Protein AF-A0A2G5T6X6-F1 (afdb_monomer_lite)

Sequence (213 aa):
MLKILGFLFLLHLSESISDQNTEGYIEYEKSQMRDCYGNYKNYKELLETTDTQNRDELELIYRSCWNIRVCLTAHGYVVKDFLEPVRWYCSLVKFVLYEQCYKDLQAKNSICFKNWRPLISTKLTLDLKRSESCRNSFGEESCMKEEITAVCGRYQWETFRDHYSGLGNGTVAWKDCERLEVINDLLKNLIDWKDEHEDDDAVSPDDGEEPKT

Structure (mmCIF, N/CA/C/O backbone):
data_AF-A0A2G5T6X6-F1
#
_entry.id   AF-A0A2G5T6X6-F1
#
loop_
_atom_site.group_PDB
_atom_site.id
_atom_site.type_symbol
_atom_site.label_atom_id
_atom_site.label_alt_id
_atom_site.label_comp_id
_atom_site.label_asym_id
_atom_site.label_entity_id
_atom_site.label_seq_id
_atom_site.pdbx_PDB_ins_code
_atom_site.Cartn_x
_atom_site.Cartn_y
_atom_site.Cartn_z
_atom_site.occupancy
_atom_site.B_iso_or_equiv
_atom_site.auth_seq_id
_atom_site.auth_comp_id
_atom_site.auth_asym_id
_atom_site.auth_atom_id
_atom_site.pdbx_PDB_model_num
ATOM 1 N N . MET A 1 1 ? 32.769 -15.801 -63.759 1.00 49.12 1 MET A N 1
ATOM 2 C CA . MET A 1 1 ? 32.972 -14.906 -62.595 1.00 49.12 1 MET A CA 1
ATOM 3 C C . MET A 1 1 ? 31.680 -14.308 -62.018 1.00 49.12 1 MET A C 1
ATOM 5 O O . MET A 1 1 ? 31.675 -14.012 -60.835 1.00 49.12 1 MET A O 1
ATOM 9 N N . LEU A 1 2 ? 30.566 -14.194 -62.762 1.00 41.12 2 LEU A N 1
ATOM 10 C CA . LEU A 1 2 ? 29.332 -13.540 -62.269 1.00 41.12 2 LEU A CA 1
ATOM 11 C C . LEU A 1 2 ? 28.564 -14.266 -61.136 1.00 41.12 2 LEU A C 1
ATOM 13 O O . LEU A 1 2 ? 27.786 -13.632 -60.437 1.00 41.12 2 LEU A O 1
ATOM 17 N N . LYS A 1 3 ? 28.763 -15.577 -60.929 1.00 37.59 3 LYS A N 1
ATOM 18 C CA . LYS A 1 3 ? 27.994 -16.360 -59.936 1.00 37.59 3 LYS A CA 1
ATOM 19 C C . LYS A 1 3 ? 28.516 -16.260 -58.492 1.00 37.59 3 LYS A C 1
ATOM 21 O O . LYS A 1 3 ? 27.763 -16.534 -57.569 1.00 37.59 3 LYS A O 1
ATOM 26 N N . ILE A 1 4 ? 29.773 -15.853 -58.295 1.00 50.22 4 ILE A N 1
ATOM 27 C CA . ILE A 1 4 ? 30.401 -15.765 -56.960 1.00 50.22 4 ILE A CA 1
ATOM 28 C C . ILE A 1 4 ? 30.072 -14.421 -56.285 1.00 50.22 4 ILE A C 1
ATOM 30 O O . ILE A 1 4 ? 29.835 -14.375 -55.083 1.00 50.22 4 ILE A O 1
ATOM 34 N N . LEU A 1 5 ? 29.945 -13.345 -57.071 1.00 44.44 5 LEU A N 1
ATOM 35 C CA . LEU A 1 5 ? 29.537 -12.020 -56.582 1.00 44.44 5 LEU A CA 1
ATOM 36 C C . LEU A 1 5 ? 28.106 -12.004 -56.018 1.00 44.44 5 LEU A C 1
ATOM 38 O O . LEU A 1 5 ? 27.858 -11.321 -55.031 1.00 44.44 5 LEU A O 1
ATOM 42 N N . GLY A 1 6 ? 27.182 -12.790 -56.585 1.00 42.22 6 GLY A N 1
ATOM 43 C CA . GLY A 1 6 ? 25.795 -12.865 -56.104 1.00 42.22 6 GLY A CA 1
ATOM 44 C C . GLY A 1 6 ? 25.636 -13.543 -54.737 1.00 42.22 6 GLY A C 1
ATOM 45 O O . GLY A 1 6 ? 24.799 -13.123 -53.945 1.00 42.22 6 GLY A O 1
ATOM 46 N N . PHE A 1 7 ? 26.464 -14.546 -54.424 1.00 49.81 7 PHE A N 1
ATOM 47 C CA . PHE A 1 7 ? 26.430 -15.234 -53.125 1.00 49.81 7 PHE A CA 1
ATOM 48 C C . PHE A 1 7 ? 27.036 -14.390 -51.997 1.00 49.81 7 PHE A C 1
ATOM 50 O O . PHE A 1 7 ? 26.506 -14.386 -50.889 1.00 49.81 7 PHE A O 1
ATOM 57 N N . LEU A 1 8 ? 28.094 -13.625 -52.285 1.00 49.22 8 LEU A N 1
ATOM 58 C CA . LEU A 1 8 ? 28.685 -12.694 -51.316 1.00 49.22 8 LEU A CA 1
ATOM 59 C C . LEU A 1 8 ? 27.740 -11.525 -50.997 1.00 49.22 8 LEU A C 1
ATOM 61 O O . LEU A 1 8 ? 27.650 -11.116 -49.845 1.00 49.22 8 LEU A O 1
ATOM 65 N N . PHE A 1 9 ? 26.978 -11.041 -51.985 1.00 52.09 9 PHE A N 1
ATOM 66 C CA . PHE A 1 9 ? 25.982 -9.985 -51.774 1.00 52.09 9 PHE A CA 1
ATOM 67 C C . PHE A 1 9 ? 24.802 -10.452 -50.904 1.00 52.09 9 PHE A C 1
ATOM 69 O O . PHE A 1 9 ? 24.315 -9.695 -50.071 1.00 52.09 9 PHE A O 1
ATOM 76 N N . LEU A 1 10 ? 24.362 -11.706 -51.060 1.00 45.59 10 LEU A N 1
ATOM 77 C CA . LEU A 1 10 ? 23.279 -12.280 -50.253 1.00 45.59 10 LEU A CA 1
ATOM 78 C C . LEU A 1 10 ? 23.708 -12.578 -48.807 1.00 45.59 10 LEU A C 1
ATOM 80 O O . LEU A 1 10 ? 22.914 -12.351 -47.899 1.00 45.59 10 LEU A O 1
ATOM 84 N N . LEU A 1 11 ? 24.953 -13.014 -48.581 1.00 46.41 11 LEU A N 1
ATOM 85 C CA . LEU A 1 11 ? 25.493 -13.209 -47.228 1.00 46.41 11 LEU A CA 1
ATOM 86 C C . LEU A 1 11 ? 25.647 -11.873 -46.481 1.00 46.41 11 LEU A C 1
ATOM 88 O O . LEU A 1 11 ? 25.164 -11.753 -45.356 1.00 46.41 11 LEU A O 1
ATOM 92 N N . HIS A 1 12 ? 26.183 -10.837 -47.137 1.00 51.25 12 HIS A N 1
ATOM 93 C CA . HIS A 1 12 ? 26.252 -9.489 -46.556 1.00 51.25 12 HIS A CA 1
ATOM 94 C C . HIS A 1 12 ? 24.872 -8.871 -46.290 1.00 51.25 12 HIS A C 1
ATOM 96 O O . HIS A 1 12 ? 24.696 -8.171 -45.293 1.00 51.25 12 HIS A O 1
ATOM 102 N N . LEU A 1 13 ? 23.872 -9.132 -47.139 1.00 46.19 13 LEU A N 1
ATOM 103 C CA . LEU A 1 13 ? 22.497 -8.692 -46.884 1.00 46.19 13 LEU A CA 1
ATOM 104 C C . LEU A 1 13 ? 21.864 -9.441 -45.701 1.00 46.19 13 LEU A C 1
ATOM 106 O O . LEU A 1 13 ? 21.162 -8.822 -44.911 1.00 46.19 13 LEU A O 1
ATOM 110 N N . SER A 1 14 ? 22.129 -10.740 -45.523 1.00 52.34 14 SER A N 1
ATOM 111 C CA . SER A 1 14 ? 21.599 -11.484 -44.370 1.00 52.34 14 SER A CA 1
ATOM 112 C C . SER A 1 14 ? 22.220 -11.066 -43.033 1.00 52.34 14 SER A C 1
ATOM 114 O O . SER A 1 14 ? 21.499 -10.976 -42.042 1.00 52.34 14 SER A O 1
ATOM 116 N N . GLU A 1 15 ? 23.518 -10.747 -43.010 1.00 48.84 15 GLU A N 1
ATOM 117 C CA . GLU A 1 15 ? 24.201 -10.238 -41.811 1.00 48.84 15 GLU A CA 1
ATOM 118 C C . GLU A 1 15 ? 23.732 -8.815 -41.469 1.00 48.84 15 GLU A C 1
ATOM 120 O O . GLU A 1 15 ? 23.350 -8.545 -40.334 1.00 48.84 15 GLU A O 1
ATOM 125 N N . SER A 1 16 ? 23.625 -7.923 -42.461 1.00 51.66 16 SER A N 1
ATOM 126 C CA . SER A 1 16 ? 23.157 -6.544 -42.232 1.00 51.66 16 SER A CA 1
ATOM 127 C C . SER A 1 16 ? 21.674 -6.439 -41.843 1.00 51.66 16 SER A C 1
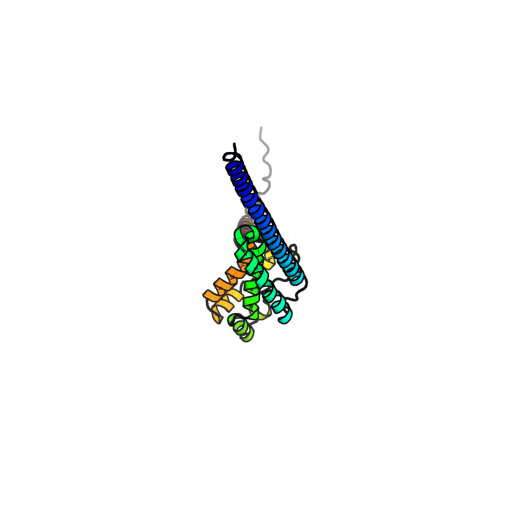ATOM 129 O O . SER A 1 16 ? 21.321 -5.579 -41.038 1.00 51.66 16 SER A O 1
ATOM 131 N N . ILE A 1 17 ? 20.801 -7.321 -42.347 1.00 50.50 17 ILE A N 1
ATOM 132 C CA . ILE A 1 17 ? 19.380 -7.374 -41.948 1.00 50.50 17 ILE A CA 1
ATOM 133 C C . ILE A 1 17 ? 19.217 -7.972 -40.539 1.00 50.50 17 ILE A C 1
ATOM 135 O O . ILE A 1 17 ? 18.339 -7.540 -39.790 1.00 50.50 17 ILE A O 1
ATOM 139 N N . SER A 1 18 ? 20.060 -8.938 -40.155 1.00 55.81 18 SER A N 1
ATOM 140 C CA . SER A 1 18 ? 20.113 -9.479 -38.788 1.00 55.81 18 SER A CA 1
ATOM 141 C C . SER A 1 18 ? 20.522 -8.402 -37.777 1.00 55.81 18 SER A C 1
ATOM 143 O O . SER A 1 18 ? 19.855 -8.221 -36.755 1.00 55.81 18 SER A O 1
ATOM 145 N N . ASP A 1 19 ? 21.569 -7.639 -38.087 1.00 54.53 19 ASP A N 1
ATOM 146 C CA . ASP A 1 19 ? 22.126 -6.643 -37.170 1.00 54.53 19 ASP A CA 1
ATOM 147 C C . ASP A 1 19 ? 21.243 -5.392 -37.040 1.00 54.53 19 ASP A C 1
ATOM 149 O O . ASP A 1 19 ? 21.020 -4.926 -35.924 1.00 54.53 19 ASP A O 1
ATOM 153 N N . GLN A 1 20 ? 20.636 -4.895 -38.128 1.00 57.59 20 GLN A N 1
ATOM 154 C CA . GLN A 1 20 ? 19.715 -3.745 -38.064 1.00 57.59 20 GLN A CA 1
ATOM 155 C C . GLN A 1 20 ? 18.407 -4.060 -37.326 1.00 57.59 20 GLN A C 1
ATOM 157 O O . GLN A 1 20 ? 17.896 -3.220 -36.582 1.00 57.59 20 GLN A O 1
ATOM 162 N N . ASN A 1 21 ? 17.874 -5.276 -37.484 1.00 63.22 21 ASN A N 1
ATOM 163 C CA . ASN A 1 21 ? 16.710 -5.715 -36.712 1.00 63.22 21 ASN A CA 1
ATOM 164 C C . ASN A 1 21 ? 17.050 -5.889 -35.226 1.00 63.22 21 ASN A C 1
ATOM 166 O O . ASN A 1 21 ? 16.216 -5.599 -34.369 1.00 63.22 21 ASN A O 1
ATOM 170 N N . THR A 1 22 ? 18.277 -6.313 -34.915 1.00 68.75 22 THR A N 1
ATOM 171 C CA . THR A 1 22 ? 18.753 -6.457 -33.535 1.00 68.75 22 THR A CA 1
ATOM 172 C C . THR A 1 22 ? 18.980 -5.096 -32.874 1.00 68.75 22 THR A C 1
ATOM 174 O O . THR A 1 22 ? 18.539 -4.884 -31.747 1.00 68.75 22 THR A O 1
ATOM 177 N N . GLU A 1 23 ? 19.593 -4.138 -33.571 1.00 74.50 23 GLU A N 1
ATOM 178 C CA . GLU A 1 23 ? 19.812 -2.781 -33.057 1.00 74.50 23 GLU A CA 1
ATOM 179 C C . GLU A 1 23 ? 18.488 -2.030 -32.836 1.00 74.50 23 GLU A C 1
ATOM 181 O O . GLU A 1 23 ? 18.283 -1.430 -31.778 1.00 74.50 23 GLU A O 1
ATOM 186 N N . GLY A 1 24 ? 17.543 -2.145 -33.778 1.00 75.62 24 GLY A N 1
ATOM 187 C CA . GLY A 1 24 ? 16.196 -1.589 -33.630 1.00 75.62 24 GLY A CA 1
ATOM 188 C C . GLY A 1 24 ? 15.421 -2.201 -32.458 1.00 75.62 24 GLY A C 1
ATOM 189 O O . GLY A 1 24 ? 14.768 -1.479 -31.702 1.00 75.62 24 GLY A O 1
ATOM 190 N N . TYR A 1 25 ? 15.535 -3.517 -32.258 1.00 72.88 25 TYR A N 1
ATOM 191 C CA . TYR A 1 25 ? 14.931 -4.206 -31.117 1.00 72.88 25 TYR A CA 1
ATOM 192 C C . TYR A 1 25 ? 15.545 -3.761 -29.779 1.00 72.88 25 TYR A C 1
ATOM 194 O O . TYR A 1 25 ? 14.818 -3.468 -28.829 1.00 72.88 25 TYR A O 1
ATOM 202 N N . ILE A 1 26 ? 16.874 -3.625 -29.710 1.00 74.06 26 ILE A N 1
ATOM 203 C CA . ILE A 1 26 ? 17.576 -3.143 -28.512 1.00 74.06 26 ILE A CA 1
ATOM 204 C C . ILE A 1 26 ? 17.157 -1.710 -28.160 1.00 74.06 26 ILE A C 1
ATOM 206 O O . ILE A 1 26 ? 16.946 -1.407 -26.984 1.00 74.06 26 ILE A O 1
ATOM 210 N N . GLU A 1 27 ? 17.037 -0.814 -29.141 1.00 76.00 27 GLU A N 1
ATOM 211 C CA . GLU A 1 27 ? 16.625 0.568 -28.868 1.00 76.00 27 GLU A CA 1
ATOM 212 C C . GLU A 1 27 ? 15.157 0.660 -28.428 1.00 76.00 27 GLU A C 1
ATOM 214 O O . GLU A 1 27 ? 14.830 1.444 -27.533 1.00 76.00 27 GLU A O 1
ATOM 219 N N . TYR A 1 28 ? 14.285 -0.192 -28.976 1.00 75.44 28 TYR A N 1
ATOM 220 C CA . TYR A 1 28 ? 12.900 -0.314 -28.522 1.00 75.44 28 TYR A CA 1
ATOM 221 C C . TYR A 1 28 ? 12.813 -0.763 -27.054 1.00 75.44 28 TYR A C 1
ATOM 223 O O . TYR A 1 28 ? 12.167 -0.087 -26.251 1.00 75.44 28 TYR A O 1
ATOM 231 N N . GLU A 1 29 ? 13.515 -1.835 -26.674 1.00 74.06 29 GLU A N 1
ATOM 232 C CA . GLU A 1 29 ? 13.565 -2.325 -25.286 1.00 74.06 29 GLU A CA 1
ATOM 233 C C . GLU A 1 29 ? 14.123 -1.259 -24.325 1.00 74.06 29 GLU A C 1
ATOM 235 O O . GLU A 1 29 ? 13.559 -1.013 -23.256 1.00 74.06 29 GLU A O 1
ATOM 240 N N . LYS A 1 30 ? 15.183 -0.537 -24.722 1.00 78.06 30 LYS A N 1
ATOM 241 C CA . LYS A 1 30 ? 15.708 0.600 -23.941 1.00 78.06 30 LYS A CA 1
ATOM 242 C C . LYS A 1 30 ? 14.662 1.695 -23.752 1.00 78.06 30 LYS A C 1
ATOM 244 O O . LYS A 1 30 ? 14.585 2.271 -22.667 1.00 78.06 30 LYS A O 1
ATOM 249 N N . SER A 1 31 ? 13.878 2.003 -24.784 1.00 80.19 31 SER A N 1
ATOM 250 C CA . SER A 1 31 ? 12.809 2.998 -24.691 1.00 80.19 31 SER A CA 1
ATOM 251 C C . SER A 1 31 ? 11.729 2.577 -23.698 1.00 80.19 31 SER A C 1
ATOM 253 O O . SER A 1 31 ? 11.408 3.355 -22.804 1.00 80.19 31 SER A O 1
ATOM 255 N N . GLN A 1 32 ? 11.241 1.338 -23.787 1.00 79.38 32 GLN A N 1
ATOM 256 C CA . GLN A 1 32 ? 10.239 0.815 -22.853 1.00 79.38 32 GLN A CA 1
ATOM 257 C C . GLN A 1 32 ? 10.750 0.829 -21.403 1.00 79.38 32 GLN A C 1
ATOM 259 O O . GLN A 1 32 ? 10.043 1.233 -20.480 1.00 79.38 32 GLN A O 1
ATOM 264 N N . MET A 1 33 ? 12.020 0.476 -21.191 1.00 79.56 33 MET A N 1
ATOM 265 C CA . MET A 1 33 ? 12.641 0.538 -19.867 1.00 79.56 33 MET A CA 1
ATOM 266 C C . MET A 1 33 ? 12.771 1.971 -19.331 1.00 79.56 33 MET A C 1
ATOM 268 O O . MET A 1 33 ? 12.546 2.195 -18.137 1.00 79.56 33 MET A O 1
ATOM 272 N N . ARG A 1 34 ? 13.086 2.955 -20.188 1.00 81.75 34 ARG A N 1
ATOM 273 C CA . ARG A 1 34 ? 13.065 4.383 -19.815 1.00 81.75 34 ARG A CA 1
ATOM 274 C C . ARG A 1 34 ? 11.665 4.820 -19.388 1.00 81.75 34 ARG A C 1
ATOM 276 O O . ARG A 1 34 ? 11.540 5.491 -18.364 1.00 81.75 34 ARG A O 1
ATOM 283 N N . ASP A 1 35 ? 10.632 4.390 -20.107 1.00 85.31 35 ASP A N 1
ATOM 284 C CA . ASP A 1 35 ? 9.241 4.696 -19.767 1.00 85.31 35 ASP A CA 1
ATOM 285 C C . ASP A 1 35 ? 8.848 4.075 -18.421 1.00 85.31 35 ASP A C 1
ATOM 287 O O . ASP A 1 35 ? 8.232 4.735 -17.582 1.00 85.31 35 ASP A O 1
ATOM 291 N N . CYS A 1 36 ? 9.262 2.836 -18.151 1.00 80.69 36 CYS A N 1
ATOM 292 C CA . CYS A 1 36 ? 9.021 2.189 -16.863 1.00 80.69 36 CYS A CA 1
ATOM 293 C C . CYS A 1 36 ? 9.695 2.902 -15.695 1.00 80.69 36 CYS A C 1
ATOM 295 O O . CYS A 1 36 ? 9.066 3.117 -14.655 1.00 80.69 36 CYS A O 1
ATOM 297 N N . TYR A 1 37 ? 10.942 3.329 -15.875 1.00 80.25 37 TYR A N 1
ATOM 298 C CA . TYR A 1 37 ? 11.638 4.122 -14.870 1.00 80.25 37 TYR A CA 1
ATOM 299 C C . TYR A 1 37 ? 10.979 5.494 -14.656 1.00 80.25 37 TYR A C 1
ATOM 301 O O . TYR A 1 37 ? 10.784 5.914 -13.515 1.00 80.25 37 TYR A O 1
ATOM 309 N N . GLY A 1 38 ? 10.580 6.174 -15.736 1.00 81.75 38 GLY A N 1
ATOM 310 C CA . GLY A 1 38 ? 9.859 7.447 -15.664 1.00 81.75 38 GLY A CA 1
ATOM 311 C C . GLY A 1 38 ? 8.530 7.326 -14.915 1.00 81.75 38 GLY A C 1
ATOM 312 O O . GLY A 1 38 ? 8.246 8.121 -14.021 1.00 81.75 38 GLY A O 1
ATOM 313 N N . ASN A 1 39 ? 7.750 6.284 -15.209 1.00 83.31 39 ASN A N 1
ATOM 314 C CA . ASN A 1 39 ? 6.495 5.996 -14.516 1.00 83.31 39 ASN A CA 1
ATOM 315 C C . ASN A 1 39 ? 6.697 5.731 -13.023 1.00 83.31 39 ASN A C 1
ATOM 317 O O . ASN A 1 39 ? 5.940 6.253 -12.206 1.00 83.31 39 ASN A O 1
ATOM 321 N N . TYR A 1 40 ? 7.728 4.969 -12.653 1.00 78.69 40 TYR A N 1
ATOM 322 C CA . TYR A 1 40 ? 8.073 4.777 -11.247 1.00 78.69 40 TYR A CA 1
ATOM 323 C C . TYR A 1 40 ? 8.461 6.088 -10.562 1.00 78.69 40 TYR A C 1
ATOM 325 O O . TYR A 1 40 ? 8.014 6.350 -9.448 1.00 78.69 40 TYR A O 1
ATOM 333 N N . LYS A 1 41 ? 9.284 6.921 -11.209 1.00 79.25 41 LYS A N 1
ATOM 334 C CA . LYS A 1 41 ? 9.703 8.206 -10.641 1.00 79.25 41 LYS A CA 1
ATOM 335 C C . LYS A 1 41 ? 8.489 9.093 -10.348 1.00 79.25 41 LYS A C 1
ATOM 337 O O . LYS A 1 41 ? 8.358 9.577 -9.229 1.00 79.25 41 LYS A O 1
ATOM 342 N N . ASN A 1 42 ? 7.574 9.215 -11.309 1.00 83.94 42 ASN A N 1
ATOM 343 C CA . ASN A 1 42 ? 6.332 9.971 -11.137 1.00 83.94 42 ASN A CA 1
ATOM 344 C C . ASN A 1 42 ? 5.460 9.381 -10.017 1.00 83.94 42 ASN A C 1
ATOM 346 O O . ASN A 1 42 ? 4.919 10.121 -9.200 1.00 83.94 42 ASN A O 1
ATOM 350 N N . TYR A 1 43 ? 5.348 8.049 -9.952 1.00 80.75 43 TYR A N 1
ATOM 351 C CA . TYR A 1 43 ? 4.638 7.359 -8.873 1.00 80.75 43 TYR A CA 1
ATOM 352 C C . TYR A 1 43 ? 5.234 7.700 -7.502 1.00 80.75 43 TYR A C 1
ATOM 354 O O . TYR A 1 43 ? 4.504 8.007 -6.563 1.00 80.75 43 TYR A O 1
ATOM 362 N N . LYS A 1 44 ? 6.565 7.668 -7.386 1.00 76.44 44 LYS A N 1
ATOM 363 C CA . LYS A 1 44 ? 7.277 7.964 -6.143 1.00 76.44 44 LYS A CA 1
ATOM 364 C C . LYS A 1 44 ? 7.056 9.411 -5.695 1.00 76.44 44 LYS A C 1
ATOM 366 O O . LYS A 1 44 ? 6.734 9.633 -4.534 1.00 76.44 44 LYS A O 1
ATOM 371 N N . GLU A 1 45 ? 7.177 10.372 -6.608 1.00 81.12 45 GLU A N 1
ATOM 372 C CA . GLU A 1 45 ? 6.917 11.792 -6.326 1.00 81.12 45 GLU A CA 1
ATOM 373 C C . GLU A 1 45 ? 5.463 12.025 -5.884 1.00 81.12 45 GLU A C 1
ATOM 375 O O . GLU A 1 45 ? 5.197 12.761 -4.929 1.00 81.12 45 GLU A O 1
ATOM 380 N N . LEU A 1 46 ? 4.510 11.348 -6.531 1.00 81.88 46 LEU A N 1
ATOM 381 C CA . LEU A 1 46 ? 3.106 11.396 -6.136 1.00 81.88 46 LEU A CA 1
ATOM 382 C C . LEU A 1 46 ? 2.913 10.814 -4.729 1.00 81.88 46 LEU A C 1
ATOM 384 O O . LEU A 1 46 ? 2.249 11.424 -3.897 1.00 81.88 46 LEU A O 1
ATOM 388 N N . LEU A 1 47 ? 3.541 9.676 -4.430 1.00 75.06 47 LEU A N 1
ATOM 389 C CA . LEU A 1 47 ? 3.466 9.030 -3.120 1.00 75.06 47 LEU A CA 1
ATOM 390 C C . LEU A 1 47 ? 4.049 9.904 -1.998 1.00 75.06 47 LEU A C 1
ATOM 392 O O . LEU A 1 47 ? 3.472 9.971 -0.918 1.00 75.06 47 LEU A O 1
ATOM 396 N N . GLU A 1 48 ? 5.163 10.596 -2.252 1.00 73.50 48 GLU A N 1
ATOM 397 C CA . GLU A 1 48 ? 5.801 11.521 -1.300 1.00 73.50 48 GLU A CA 1
ATOM 398 C C . GLU A 1 48 ? 4.952 12.764 -1.002 1.00 73.50 48 GLU A C 1
ATOM 400 O O . GLU A 1 48 ? 5.068 13.349 0.077 1.00 73.50 48 GLU A O 1
ATOM 405 N N . THR A 1 49 ? 4.094 13.181 -1.933 1.00 77.62 49 THR A N 1
ATOM 406 C CA . THR A 1 49 ? 3.284 14.401 -1.795 1.00 77.62 49 THR A CA 1
ATOM 407 C C . THR A 1 49 ? 1.859 14.139 -1.312 1.00 77.62 49 THR A C 1
ATOM 409 O O . THR A 1 49 ? 1.319 14.999 -0.613 1.00 77.62 49 THR A O 1
ATOM 412 N N . THR A 1 50 ? 1.317 12.950 -1.590 1.00 75.44 50 THR A N 1
ATOM 413 C CA . THR A 1 50 ? -0.067 12.540 -1.300 1.00 75.44 50 THR A CA 1
ATOM 414 C C . THR A 1 50 ? -0.400 12.532 0.195 1.00 75.44 50 THR A C 1
ATOM 416 O O . THR A 1 50 ? 0.315 11.948 1.015 1.00 75.44 50 THR A O 1
ATOM 419 N N . ASP A 1 51 ? -1.541 13.117 0.546 1.00 77.44 51 ASP A N 1
ATOM 420 C CA . ASP A 1 51 ? -2.263 12.837 1.782 1.00 77.44 51 ASP A CA 1
ATOM 421 C C . ASP A 1 51 ? -3.053 11.525 1.642 1.00 77.44 51 ASP A C 1
ATOM 423 O O . ASP A 1 51 ? -4.059 11.440 0.937 1.00 77.44 51 ASP A O 1
ATOM 427 N N . THR A 1 52 ? -2.617 10.480 2.351 1.00 73.81 52 THR A N 1
ATOM 428 C CA . THR A 1 52 ? -3.246 9.151 2.300 1.00 73.81 52 THR A CA 1
ATOM 429 C C . THR A 1 52 ? -4.629 9.092 2.955 1.00 73.81 52 THR A C 1
ATOM 431 O O . THR A 1 52 ? -5.282 8.050 2.897 1.00 73.81 52 THR A O 1
ATOM 434 N N . GLN A 1 53 ? -5.096 10.179 3.576 1.00 76.50 53 GLN A N 1
ATOM 435 C CA . GLN A 1 53 ? -6.465 10.312 4.080 1.00 76.50 53 GLN A CA 1
ATOM 436 C C . GLN A 1 53 ? -7.389 11.015 3.076 1.00 76.50 53 GLN A C 1
ATOM 438 O O . GLN A 1 53 ? -8.613 10.917 3.197 1.00 76.50 53 GLN A O 1
ATOM 443 N N . ASN A 1 54 ? -6.830 11.679 2.062 1.00 83.81 54 ASN A N 1
ATOM 444 C CA . ASN A 1 54 ? -7.594 12.315 1.003 1.00 83.81 54 ASN A CA 1
ATOM 445 C C . ASN A 1 54 ? -7.941 11.295 -0.092 1.00 83.81 54 ASN A C 1
ATOM 447 O O . ASN A 1 54 ? -7.080 10.788 -0.812 1.00 83.81 54 ASN A O 1
ATOM 451 N N . ARG A 1 55 ? -9.239 11.008 -0.243 1.00 87.38 55 ARG A N 1
ATOM 452 C CA . ARG A 1 55 ? -9.746 10.048 -1.233 1.00 87.38 55 ARG A CA 1
ATOM 453 C C . ARG A 1 55 ? -9.379 10.425 -2.673 1.00 87.38 55 ARG A C 1
ATOM 455 O O . ARG A 1 55 ? -9.064 9.527 -3.450 1.00 87.38 55 ARG A O 1
ATOM 462 N N . ASP A 1 56 ? -9.417 11.709 -3.025 1.00 91.38 56 ASP A N 1
ATOM 463 C CA . ASP A 1 56 ? -9.132 12.167 -4.390 1.00 91.38 56 ASP A CA 1
ATOM 464 C C . ASP A 1 56 ? -7.638 12.045 -4.715 1.00 91.38 56 ASP A C 1
ATOM 466 O O . ASP A 1 56 ? -7.266 11.683 -5.830 1.00 91.38 56 ASP A O 1
ATOM 470 N N . GLU A 1 57 ? -6.765 12.266 -3.732 1.00 86.44 57 GLU A N 1
ATOM 471 C CA . GLU A 1 57 ? -5.322 12.070 -3.907 1.00 86.44 57 GLU A CA 1
ATOM 472 C C . GLU A 1 57 ? -4.952 10.580 -3.968 1.00 86.44 57 GLU A C 1
ATOM 474 O O . GLU A 1 57 ? -4.156 10.169 -4.815 1.00 86.44 57 GLU A O 1
ATOM 479 N N . LEU A 1 58 ? -5.604 9.731 -3.163 1.00 85.12 58 LEU A N 1
ATOM 480 C CA . LEU A 1 58 ? -5.483 8.275 -3.294 1.00 85.12 58 LEU A CA 1
ATOM 481 C C . LEU A 1 58 ? -5.933 7.772 -4.670 1.00 85.12 58 LEU A C 1
ATOM 483 O O . LEU A 1 58 ? -5.353 6.825 -5.204 1.00 85.12 58 LEU A O 1
ATOM 487 N N . GLU A 1 59 ? -6.947 8.397 -5.263 1.00 92.12 59 GLU A N 1
ATOM 488 C CA . GLU A 1 59 ? -7.409 8.063 -6.608 1.00 92.12 59 GLU A CA 1
ATOM 489 C C . GLU A 1 59 ? -6.344 8.380 -7.673 1.00 92.12 59 GLU A C 1
ATOM 491 O O . GLU A 1 59 ? -6.161 7.606 -8.617 1.00 92.12 59 GLU A O 1
ATOM 496 N N . LEU A 1 60 ? -5.579 9.465 -7.505 1.00 90.50 60 LEU A N 1
ATOM 497 C CA . LEU A 1 60 ? -4.431 9.769 -8.369 1.00 90.50 60 LEU A CA 1
ATOM 498 C C . LEU A 1 60 ? -3.348 8.690 -8.256 1.00 90.50 60 LEU A C 1
ATOM 500 O O . LEU A 1 60 ? -2.853 8.209 -9.283 1.00 90.50 60 LEU A O 1
ATOM 504 N N . ILE A 1 61 ? -3.026 8.256 -7.031 1.00 86.44 61 ILE A N 1
ATOM 505 C CA . ILE A 1 61 ? -2.101 7.137 -6.801 1.00 86.44 61 ILE A CA 1
ATOM 506 C C . ILE A 1 61 ? -2.613 5.880 -7.503 1.00 86.44 61 ILE A C 1
ATOM 508 O O . ILE A 1 61 ? -1.884 5.272 -8.288 1.00 86.44 61 ILE A O 1
ATOM 512 N N . TYR A 1 62 ? -3.877 5.511 -7.289 1.00 90.31 62 TYR A N 1
ATOM 513 C CA . TYR A 1 62 ? -4.445 4.304 -7.882 1.00 90.31 62 TYR A CA 1
ATOM 514 C C . TYR A 1 62 ? -4.403 4.325 -9.413 1.00 90.31 62 TYR A C 1
ATOM 516 O O . TYR A 1 62 ? -4.083 3.318 -10.043 1.00 90.31 62 TYR A O 1
ATOM 524 N N . ARG A 1 63 ? -4.662 5.474 -10.041 1.00 92.62 63 ARG A N 1
ATOM 525 C CA . ARG A 1 63 ? -4.561 5.609 -11.502 1.00 92.62 63 ARG A CA 1
ATOM 526 C C . ARG A 1 63 ? -3.138 5.388 -12.001 1.00 92.62 63 ARG A C 1
ATOM 528 O O . ARG A 1 63 ? -2.942 4.690 -12.996 1.00 92.62 63 ARG A O 1
ATOM 535 N N . SER A 1 64 ? -2.145 5.921 -11.293 1.00 88.94 64 SER A N 1
ATOM 536 C CA . SER A 1 64 ? -0.731 5.746 -11.649 1.00 88.94 64 SER A CA 1
ATOM 537 C C . SER A 1 64 ? -0.264 4.279 -11.580 1.00 88.94 64 SER A C 1
ATOM 539 O O . SER A 1 64 ? 0.622 3.872 -12.336 1.00 88.94 64 SER A O 1
ATOM 541 N N . CYS A 1 65 ? -0.935 3.439 -10.782 1.00 89.62 65 CYS A N 1
ATOM 542 C CA . CYS A 1 65 ? -0.675 1.999 -10.695 1.00 89.62 65 CYS A CA 1
ATOM 543 C C . CYS A 1 65 ? -0.846 1.247 -12.018 1.00 89.62 65 CYS A C 1
ATOM 545 O O . CYS A 1 65 ? -0.241 0.188 -12.206 1.00 89.62 65 CYS A O 1
ATOM 547 N N . TRP A 1 66 ? -1.657 1.770 -12.943 1.00 91.69 66 TRP A N 1
ATOM 548 C CA . TRP A 1 66 ? -1.832 1.159 -14.257 1.00 91.69 66 TRP A CA 1
ATOM 549 C C . TRP A 1 66 ? -0.500 1.045 -15.005 1.00 91.69 66 TRP A C 1
ATOM 551 O O . TRP A 1 66 ? -0.153 -0.036 -15.483 1.00 91.69 66 TRP A O 1
ATOM 561 N N . ASN A 1 67 ? 0.275 2.130 -15.038 1.00 87.69 67 ASN A N 1
ATOM 562 C CA . ASN A 1 67 ? 1.545 2.179 -15.760 1.00 87.69 67 ASN A CA 1
ATOM 563 C C . ASN A 1 67 ? 2.574 1.218 -15.151 1.00 87.69 67 ASN A C 1
ATOM 565 O O . ASN A 1 67 ? 3.292 0.525 -15.869 1.00 87.69 67 ASN A O 1
ATOM 569 N N . ILE A 1 68 ? 2.581 1.094 -13.823 1.00 84.12 68 ILE A N 1
ATOM 570 C CA . ILE A 1 68 ? 3.432 0.136 -13.108 1.00 84.12 68 ILE A CA 1
ATOM 571 C C . ILE A 1 68 ? 3.068 -1.305 -13.476 1.00 84.12 68 ILE A C 1
ATOM 573 O O . ILE A 1 68 ? 3.944 -2.132 -13.731 1.00 84.12 68 ILE A O 1
ATOM 577 N N . ARG A 1 69 ? 1.769 -1.614 -13.550 1.00 89.75 69 ARG A N 1
ATOM 578 C CA . ARG A 1 69 ? 1.291 -2.949 -13.926 1.00 89.75 69 ARG A CA 1
ATOM 579 C C . ARG A 1 69 ? 1.675 -3.314 -15.357 1.00 89.75 69 ARG A C 1
ATOM 581 O O . ARG A 1 69 ? 2.055 -4.460 -15.600 1.00 89.75 69 ARG A O 1
ATOM 588 N N . VAL A 1 70 ? 1.587 -2.360 -16.285 1.00 90.00 70 VAL A N 1
ATOM 589 C CA . VAL A 1 70 ? 2.041 -2.543 -17.672 1.00 90.00 70 VAL A CA 1
ATOM 590 C C . VAL A 1 70 ? 3.526 -2.914 -17.688 1.00 90.00 70 VAL A C 1
ATOM 592 O O . VAL A 1 70 ? 3.886 -3.939 -18.263 1.00 90.00 70 VAL A O 1
ATOM 595 N N . CYS A 1 71 ? 4.361 -2.176 -16.955 1.00 85.94 71 CYS A N 1
ATOM 596 C CA . CYS A 1 71 ? 5.795 -2.447 -16.844 1.00 85.94 71 CYS A CA 1
ATOM 597 C C . CYS A 1 71 ? 6.131 -3.813 -16.244 1.00 85.94 71 CYS A C 1
ATOM 599 O O . CYS A 1 71 ? 6.957 -4.538 -16.789 1.00 85.94 71 CYS A O 1
ATOM 601 N N . LEU A 1 72 ? 5.469 -4.201 -15.153 1.00 84.88 72 LEU A N 1
ATOM 602 C CA . LEU A 1 72 ? 5.648 -5.524 -14.549 1.00 84.88 72 LEU A CA 1
ATOM 603 C C . LEU A 1 72 ? 5.240 -6.661 -15.491 1.00 84.88 72 LEU A C 1
ATOM 605 O O . LEU A 1 72 ? 5.858 -7.723 -15.470 1.00 84.88 72 LEU A O 1
ATOM 609 N N . THR A 1 73 ? 4.206 -6.447 -16.306 1.00 90.44 73 THR A N 1
ATOM 610 C CA . THR A 1 73 ? 3.724 -7.454 -17.260 1.00 90.44 73 THR A CA 1
ATOM 611 C C . THR A 1 73 ? 4.695 -7.615 -18.427 1.00 90.44 73 THR A C 1
ATOM 613 O O . THR A 1 73 ? 4.987 -8.739 -18.819 1.00 90.44 73 THR A O 1
ATOM 616 N N . ALA A 1 74 ? 5.209 -6.505 -18.962 1.00 87.00 74 ALA A N 1
ATOM 617 C CA . ALA A 1 74 ? 6.111 -6.514 -20.110 1.00 87.00 74 ALA A CA 1
ATOM 618 C C . ALA A 1 74 ? 7.552 -6.913 -19.738 1.00 87.00 74 ALA A C 1
ATOM 620 O O . ALA A 1 74 ? 8.175 -7.699 -20.444 1.00 87.00 74 ALA A O 1
ATOM 621 N N . HIS A 1 75 ? 8.066 -6.422 -18.605 1.00 82.88 75 HIS A N 1
ATOM 622 C CA . HIS A 1 75 ? 9.491 -6.497 -18.255 1.00 82.88 75 HIS A CA 1
ATOM 623 C C . HIS A 1 75 ? 9.750 -7.076 -16.862 1.00 82.88 75 HIS A C 1
ATOM 625 O O . HIS A 1 75 ? 10.796 -6.815 -16.265 1.00 82.88 75 HIS A O 1
ATOM 631 N N . GLY A 1 76 ? 8.817 -7.860 -16.312 1.00 80.06 76 GLY A N 1
ATOM 632 C CA . GLY A 1 76 ? 8.900 -8.378 -14.942 1.00 80.06 76 GLY A CA 1
ATOM 633 C C . GLY A 1 76 ? 10.225 -9.072 -14.609 1.00 80.06 76 GLY A C 1
ATOM 634 O O . GLY A 1 76 ? 10.727 -8.920 -13.507 1.00 80.06 76 GLY A O 1
ATOM 635 N N . TYR A 1 77 ? 10.866 -9.746 -15.563 1.00 80.38 77 TYR A N 1
ATOM 636 C CA . TYR A 1 77 ? 12.177 -10.374 -15.348 1.00 80.38 77 TYR A CA 1
ATOM 637 C C . TYR A 1 77 ? 13.308 -9.382 -14.997 1.00 80.38 77 TYR A C 1
ATOM 639 O O . TYR A 1 77 ? 14.309 -9.803 -14.427 1.00 80.38 77 TYR A O 1
ATOM 647 N N . VAL A 1 78 ? 13.151 -8.089 -15.307 1.00 78.19 78 VAL A N 1
ATOM 648 C CA . VAL A 1 78 ? 14.104 -7.013 -14.971 1.00 78.19 78 VAL A CA 1
ATOM 649 C C . VAL A 1 78 ? 13.593 -6.142 -13.830 1.00 78.19 78 VAL A C 1
ATOM 651 O O . VAL A 1 78 ? 14.350 -5.774 -12.939 1.00 78.19 78 VAL A O 1
ATOM 654 N N . VAL A 1 79 ? 12.311 -5.766 -13.870 1.00 74.50 79 VAL A N 1
ATOM 655 C CA . VAL A 1 79 ? 11.776 -4.695 -13.009 1.00 74.50 79 VAL A CA 1
ATOM 656 C C . VAL A 1 79 ? 11.057 -5.202 -11.765 1.00 74.50 79 VAL A C 1
ATOM 658 O O . VAL A 1 79 ? 10.611 -4.386 -10.961 1.00 74.50 79 VAL A O 1
ATOM 661 N N . LYS A 1 80 ? 10.905 -6.523 -11.601 1.00 76.25 80 LYS A N 1
ATOM 662 C CA . LYS A 1 80 ? 10.107 -7.118 -10.521 1.00 76.25 80 LYS A CA 1
ATOM 663 C C . LYS A 1 80 ? 10.551 -6.650 -9.142 1.00 76.25 80 LYS A C 1
ATOM 665 O O . LYS A 1 80 ? 9.726 -6.088 -8.432 1.00 76.25 80 LYS A O 1
ATOM 670 N N . ASP A 1 81 ? 11.829 -6.783 -8.804 1.00 70.75 81 ASP A N 1
ATOM 671 C CA . ASP A 1 81 ? 12.326 -6.448 -7.459 1.00 70.75 81 ASP A CA 1
ATOM 672 C C . ASP A 1 81 ? 12.059 -4.982 -7.081 1.00 70.75 81 ASP A C 1
ATOM 674 O O . ASP A 1 81 ? 11.831 -4.648 -5.922 1.00 70.75 81 ASP A O 1
ATOM 678 N N . PHE A 1 82 ? 12.024 -4.106 -8.084 1.00 70.12 82 PHE A N 1
ATOM 679 C CA . PHE A 1 82 ? 11.815 -2.675 -7.919 1.00 70.12 82 PHE A CA 1
ATOM 680 C C . PHE A 1 82 ? 10.338 -2.250 -7.944 1.00 70.12 82 PHE A C 1
ATOM 682 O O . PHE A 1 82 ? 9.941 -1.344 -7.213 1.00 70.12 82 PHE A O 1
ATOM 689 N N . LEU A 1 83 ? 9.506 -2.883 -8.777 1.00 75.75 83 LEU A N 1
ATOM 690 C CA . LEU A 1 83 ? 8.105 -2.489 -8.979 1.00 75.75 83 LEU A CA 1
ATOM 691 C C . LEU A 1 83 ? 7.100 -3.343 -8.199 1.00 75.75 83 LEU A C 1
ATOM 693 O O . LEU A 1 83 ? 5.945 -2.944 -8.048 1.00 75.75 83 LEU A O 1
ATOM 697 N N . GLU A 1 84 ? 7.492 -4.508 -7.693 1.00 76.12 84 GLU A N 1
ATOM 698 C CA . GLU A 1 84 ? 6.598 -5.379 -6.931 1.00 76.12 84 GLU A CA 1
ATOM 699 C C . GLU A 1 84 ? 6.102 -4.747 -5.615 1.00 76.12 84 GLU A C 1
ATOM 701 O O . GLU A 1 84 ? 4.895 -4.813 -5.371 1.00 76.12 84 GLU A O 1
ATOM 706 N N . PRO A 1 85 ? 6.918 -4.020 -4.823 1.00 74.88 85 PRO A N 1
ATOM 707 C CA . PRO A 1 85 ? 6.413 -3.258 -3.674 1.00 74.88 85 PRO A CA 1
ATOM 708 C C . PRO A 1 85 ? 5.355 -2.222 -4.074 1.00 74.88 85 PRO A C 1
ATOM 710 O O . PRO A 1 85 ? 4.345 -2.053 -3.392 1.00 74.88 85 PRO A O 1
ATOM 713 N N . VAL A 1 86 ? 5.544 -1.572 -5.227 1.00 79.19 86 VAL A N 1
ATOM 714 C CA . VAL A 1 86 ? 4.580 -0.607 -5.768 1.00 79.19 86 VAL A CA 1
ATOM 715 C C . VAL A 1 86 ? 3.267 -1.299 -6.132 1.00 79.19 86 VAL A C 1
ATOM 717 O O . VAL A 1 86 ? 2.197 -0.815 -5.773 1.00 79.19 86 VAL A O 1
ATOM 720 N N . ARG A 1 87 ? 3.320 -2.477 -6.767 1.00 83.50 87 ARG A N 1
ATOM 721 C CA . ARG A 1 87 ? 2.127 -3.293 -7.052 1.00 83.50 87 ARG A CA 1
ATOM 722 C C . ARG A 1 87 ? 1.354 -3.648 -5.779 1.00 83.50 87 ARG A C 1
ATOM 724 O O . ARG A 1 87 ? 0.119 -3.628 -5.789 1.00 83.50 87 ARG A O 1
ATOM 731 N N . TRP A 1 88 ? 2.051 -3.984 -4.699 1.00 81.00 88 TRP A N 1
ATOM 732 C CA . TRP A 1 88 ? 1.414 -4.281 -3.419 1.00 81.00 88 TRP A CA 1
ATOM 733 C C . TRP A 1 88 ? 0.747 -3.051 -2.814 1.00 81.00 88 TRP A C 1
ATOM 735 O O . TRP A 1 88 ? -0.428 -3.119 -2.451 1.00 81.00 88 TRP A O 1
ATOM 745 N N . TYR A 1 89 ? 1.422 -1.900 -2.834 1.00 81.38 89 TYR A N 1
ATOM 746 C CA . TYR A 1 89 ? 0.828 -0.638 -2.391 1.00 81.38 89 TYR A CA 1
ATOM 747 C C . TYR A 1 89 ? -0.433 -0.293 -3.189 1.00 81.38 89 TYR A C 1
ATOM 749 O O . TYR A 1 89 ? -1.477 0.009 -2.619 1.00 81.38 89 TYR A O 1
ATOM 757 N N . CYS A 1 90 ? -0.384 -0.442 -4.511 1.00 86.75 90 CYS A N 1
ATOM 758 C CA . CYS A 1 90 ? -1.539 -0.275 -5.388 1.00 86.75 90 CYS A CA 1
ATOM 759 C C . CYS A 1 90 ? -2.721 -1.177 -5.009 1.00 86.75 90 CYS A C 1
ATOM 761 O O . CYS A 1 90 ? -3.880 -0.774 -5.120 1.00 86.75 90 CYS A O 1
ATOM 763 N N . SER A 1 91 ? -2.438 -2.389 -4.531 1.00 88.06 91 SER A N 1
ATOM 764 C CA . SER A 1 91 ? -3.461 -3.333 -4.080 1.00 88.06 91 SER A CA 1
ATOM 765 C C . SER A 1 91 ? -4.086 -2.907 -2.743 1.00 88.06 91 SER A C 1
ATOM 767 O O . SER A 1 91 ? -5.288 -3.089 -2.551 1.00 88.06 91 SER A O 1
ATOM 769 N N . LEU A 1 92 ? -3.317 -2.269 -1.853 1.00 84.94 92 LEU A N 1
ATOM 770 C CA . LEU A 1 92 ? -3.831 -1.657 -0.621 1.00 84.94 92 LEU A CA 1
ATOM 771 C C . LEU A 1 92 ? -4.679 -0.413 -0.901 1.00 84.94 92 LEU A C 1
ATOM 773 O O . LEU A 1 92 ? -5.761 -0.265 -0.340 1.00 84.94 92 LEU A O 1
ATOM 777 N N . VAL A 1 93 ? -4.236 0.456 -1.812 1.00 86.81 93 VAL A N 1
ATOM 778 C CA . VAL A 1 93 ? -5.021 1.629 -2.228 1.00 86.81 93 VAL A CA 1
ATOM 779 C C . VAL A 1 93 ? -6.344 1.187 -2.852 1.00 86.81 93 VAL A C 1
ATOM 781 O O . VAL A 1 93 ? -7.396 1.727 -2.513 1.00 86.81 93 VAL A O 1
ATOM 784 N N . LYS A 1 94 ? -6.325 0.143 -3.695 1.00 91.19 94 LYS A N 1
ATOM 785 C CA . LYS A 1 94 ? -7.552 -0.461 -4.232 1.00 91.19 94 LYS A CA 1
ATOM 786 C C . LYS A 1 94 ? -8.483 -0.933 -3.115 1.00 91.19 94 LYS A C 1
ATOM 788 O O . LYS A 1 94 ? -9.684 -0.675 -3.188 1.00 91.19 94 LYS A O 1
ATOM 793 N N . PHE A 1 95 ? -7.933 -1.599 -2.096 1.00 87.69 95 PHE A N 1
ATOM 794 C CA . PHE A 1 95 ? -8.698 -2.061 -0.940 1.00 87.69 95 PHE A CA 1
ATOM 795 C C . PHE A 1 95 ? -9.440 -0.912 -0.254 1.00 87.69 95 PHE A C 1
ATOM 797 O O . PHE A 1 95 ? -10.656 -0.973 -0.095 1.00 87.69 95 PHE A O 1
ATOM 804 N N . VAL A 1 96 ? -8.730 0.172 0.053 1.00 88.12 96 VAL A N 1
ATOM 805 C CA . VAL A 1 96 ? -9.294 1.362 0.708 1.00 88.12 96 VAL A CA 1
ATOM 806 C C . VAL A 1 96 ? -10.342 2.070 -0.162 1.00 88.12 96 VAL A C 1
ATOM 808 O O . VAL A 1 96 ? -11.383 2.507 0.331 1.00 88.12 96 VAL A O 1
ATOM 811 N N . LEU A 1 97 ? -10.093 2.207 -1.465 1.00 89.88 97 LEU A N 1
ATOM 812 C CA . LEU A 1 97 ? -10.962 2.991 -2.346 1.00 89.88 97 LEU A CA 1
ATOM 813 C C . LEU A 1 97 ? -12.221 2.244 -2.788 1.00 89.88 97 LEU A C 1
ATOM 815 O O . LEU A 1 97 ? -13.285 2.870 -2.916 1.00 89.88 97 LEU A O 1
ATOM 819 N N . TYR A 1 98 ? -12.100 0.943 -3.052 1.00 93.06 98 TYR A N 1
ATOM 820 C CA . TYR A 1 98 ? -13.066 0.210 -3.869 1.00 93.06 98 TYR A CA 1
ATOM 821 C C . TYR A 1 98 ? -13.637 -1.046 -3.228 1.00 93.06 98 TYR A C 1
ATOM 823 O O . TYR A 1 98 ? -14.756 -1.420 -3.583 1.00 93.06 98 TYR A O 1
ATOM 831 N N . GLU A 1 99 ? -12.924 -1.698 -2.311 1.00 92.62 99 GLU A N 1
ATOM 832 C CA . GLU A 1 99 ? -13.416 -2.951 -1.737 1.00 92.62 99 GLU A CA 1
ATOM 833 C C . GLU A 1 99 ? -14.579 -2.683 -0.777 1.00 92.62 99 GLU A C 1
ATOM 835 O O . GLU A 1 99 ? -14.527 -1.801 0.084 1.00 92.62 99 GLU A O 1
ATOM 8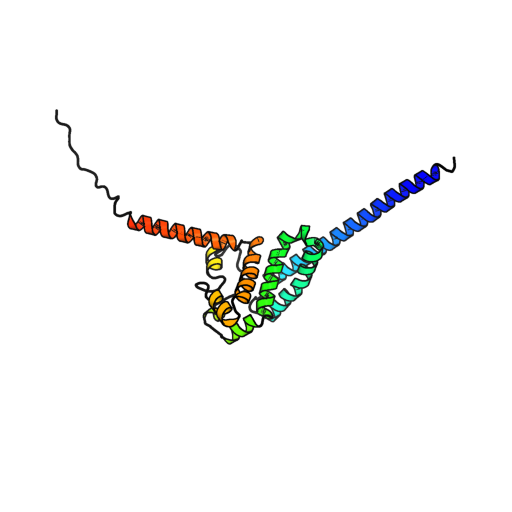40 N N . GLN A 1 100 ? -15.654 -3.464 -0.924 1.00 95.25 100 GLN A N 1
ATOM 841 C CA . GLN A 1 100 ? -16.856 -3.310 -0.099 1.00 95.25 100 GLN A CA 1
ATOM 842 C C . GLN A 1 100 ? -16.545 -3.526 1.387 1.00 95.25 100 GLN A C 1
ATOM 844 O O . GLN A 1 100 ? -17.047 -2.789 2.227 1.00 95.25 100 GLN A O 1
ATOM 849 N N . CYS A 1 101 ? -15.620 -4.441 1.685 1.00 94.81 101 CYS A N 1
ATOM 850 C CA . CYS A 1 101 ? -15.126 -4.687 3.034 1.00 94.81 101 CYS A CA 1
ATOM 851 C C . CYS A 1 101 ? -14.679 -3.402 3.752 1.00 94.81 101 CYS A C 1
ATOM 853 O O . CYS A 1 101 ? -15.039 -3.181 4.906 1.00 94.81 101 CYS A O 1
ATOM 855 N N . TYR A 1 102 ? -13.940 -2.516 3.074 1.00 92.56 102 TYR A N 1
ATOM 856 C CA . TYR A 1 102 ? -13.486 -1.269 3.689 1.00 92.56 102 TYR A CA 1
ATOM 857 C C . TYR A 1 102 ? -14.655 -0.333 4.024 1.00 92.56 102 TYR A C 1
ATOM 859 O O . TYR A 1 102 ? -14.673 0.288 5.086 1.00 92.56 102 TYR A O 1
ATOM 867 N N . LYS A 1 103 ? -15.667 -0.270 3.150 1.00 94.12 103 LYS A N 1
ATOM 868 C CA . LYS A 1 103 ? -16.894 0.502 3.401 1.00 94.12 103 LYS A CA 1
ATOM 869 C C . LYS A 1 103 ? -17.680 -0.063 4.581 1.00 94.12 103 LYS A C 1
ATOM 871 O O . LYS A 1 103 ? -18.188 0.708 5.388 1.00 94.12 103 LYS A O 1
ATOM 876 N N . ASP A 1 104 ? -17.748 -1.385 4.704 1.00 95.88 104 ASP A N 1
ATOM 877 C CA . ASP A 1 104 ? -18.456 -2.049 5.800 1.00 95.88 104 ASP A CA 1
ATOM 878 C C . ASP A 1 104 ? -17.739 -1.819 7.142 1.00 95.88 104 ASP A C 1
ATOM 880 O O . ASP A 1 104 ? -18.382 -1.527 8.151 1.00 95.88 104 ASP A O 1
ATOM 884 N N . LEU A 1 105 ? -16.401 -1.846 7.151 1.00 94.19 105 LEU A N 1
ATOM 885 C CA . LEU A 1 105 ? -15.585 -1.472 8.314 1.00 94.19 105 LEU A CA 1
ATOM 886 C C . LEU A 1 105 ? -15.782 0.001 8.698 1.00 94.19 105 LEU A C 1
ATOM 888 O O . LEU A 1 105 ? -15.978 0.318 9.873 1.00 94.19 105 LEU A O 1
ATOM 892 N N . GLN A 1 106 ? -15.814 0.896 7.706 1.00 92.12 106 GLN A N 1
ATOM 893 C CA . GLN A 1 106 ? -16.112 2.311 7.920 1.00 92.12 106 GLN A CA 1
ATOM 894 C C . GLN A 1 106 ? -17.517 2.521 8.498 1.00 92.12 106 GLN A C 1
ATOM 896 O O . GLN A 1 106 ? -17.682 3.317 9.420 1.00 92.12 106 GLN A O 1
ATOM 901 N N . ALA A 1 107 ? -18.517 1.787 8.004 1.00 95.75 107 ALA A N 1
ATOM 902 C CA . ALA A 1 107 ? -19.888 1.845 8.502 1.00 95.75 107 ALA A CA 1
ATOM 903 C C . ALA A 1 107 ? -20.013 1.294 9.932 1.00 95.75 107 ALA A C 1
ATOM 905 O O . ALA A 1 107 ? -20.738 1.870 10.745 1.00 95.75 107 ALA A O 1
ATOM 906 N N . LYS A 1 108 ? -19.268 0.228 10.268 1.00 95.56 108 LYS A N 1
ATOM 907 C CA . LYS A 1 108 ? -19.155 -0.288 11.643 1.00 95.56 108 LYS A CA 1
ATOM 908 C C . LYS A 1 108 ? -18.579 0.766 12.593 1.00 95.56 108 LYS A C 1
ATOM 910 O O . LYS A 1 108 ? -18.977 0.815 13.755 1.00 95.56 108 LYS A O 1
ATOM 915 N N . ASN A 1 109 ? -17.679 1.623 12.098 1.00 93.44 109 ASN A N 1
ATOM 916 C CA . ASN A 1 109 ? -17.198 2.823 12.787 1.00 93.44 109 ASN A CA 1
ATOM 917 C C . ASN A 1 109 ? -16.613 2.539 14.189 1.00 93.44 109 ASN A C 1
ATOM 919 O O . ASN A 1 109 ? -16.802 3.318 15.135 1.00 93.44 109 ASN A O 1
ATOM 923 N N . SER A 1 110 ? -15.932 1.398 14.324 1.00 94.56 110 SER A N 1
ATOM 924 C CA . SER A 1 110 ? -15.303 0.935 15.562 1.00 94.56 110 SER A CA 1
ATOM 925 C C . SER A 1 110 ? -14.168 1.866 16.004 1.00 94.56 110 SER A C 1
ATOM 927 O O . SER A 1 110 ? -13.643 2.668 15.227 1.00 94.56 110 SER A O 1
ATOM 929 N N . ILE A 1 111 ? -13.762 1.755 17.271 1.00 93.12 111 ILE A N 1
ATOM 930 C CA . ILE A 1 111 ? -12.592 2.482 17.786 1.00 93.12 111 ILE A CA 1
ATOM 931 C C . ILE A 1 111 ? -11.320 2.018 17.064 1.00 93.12 111 ILE A C 1
ATOM 933 O O . ILE A 1 111 ? -10.522 2.855 16.647 1.00 93.12 111 ILE A O 1
ATOM 937 N N . CYS A 1 112 ? -11.181 0.705 16.851 1.00 90.38 112 CYS A N 1
ATOM 938 C CA . CYS A 1 112 ? -10.061 0.119 16.120 1.00 90.38 112 CYS A CA 1
ATOM 939 C C . CYS A 1 112 ? -9.925 0.740 14.719 1.00 90.38 112 CYS A C 1
ATOM 941 O O . CYS A 1 112 ? -8.891 1.328 14.413 1.00 90.38 112 CYS A O 1
ATOM 943 N N . PHE A 1 113 ? -10.993 0.738 13.913 1.00 90.62 113 PHE A N 1
ATOM 944 C CA . PHE A 1 113 ? -10.980 1.313 12.566 1.00 90.62 113 PHE A CA 1
ATOM 945 C C . PHE A 1 113 ? -10.678 2.819 12.559 1.00 90.62 113 PHE A C 1
ATOM 947 O O . PHE A 1 113 ? -9.900 3.291 11.734 1.00 90.62 113 PHE A O 1
ATOM 954 N N . LYS A 1 114 ? -11.254 3.591 13.493 1.00 89.44 114 LYS A N 1
ATOM 955 C CA . LYS A 1 114 ? -11.011 5.045 13.600 1.00 89.44 114 LYS A CA 1
ATOM 956 C C . LYS A 1 114 ? -9.555 5.385 13.896 1.00 89.44 114 LYS A C 1
ATOM 958 O O . LYS A 1 114 ? -9.045 6.389 13.388 1.00 89.44 114 LYS A O 1
ATOM 963 N N . ASN A 1 115 ? -8.908 4.573 14.724 1.00 85.31 115 ASN A N 1
ATOM 964 C CA . ASN A 1 115 ? -7.520 4.770 15.129 1.00 85.31 115 ASN A CA 1
ATOM 965 C C . ASN A 1 115 ? -6.539 4.143 14.134 1.00 85.31 115 ASN A C 1
ATOM 967 O O . ASN A 1 115 ? -5.374 4.533 14.082 1.00 85.31 115 ASN A O 1
ATOM 971 N N . TRP A 1 116 ? -7.010 3.212 13.309 1.00 84.50 116 TRP A N 1
ATOM 972 C CA . TRP A 1 116 ? -6.192 2.528 12.328 1.00 84.50 116 TRP A CA 1
ATOM 973 C C . TRP A 1 116 ? -5.827 3.417 11.135 1.00 84.50 116 TRP A C 1
ATOM 975 O O . TRP A 1 116 ? -6.606 4.249 10.659 1.00 84.50 116 TRP A O 1
ATOM 985 N N . ARG A 1 117 ? -4.602 3.241 10.637 1.00 77.38 117 ARG A N 1
ATOM 986 C CA . ARG A 1 117 ? -4.070 3.921 9.455 1.00 77.38 117 ARG A CA 1
ATOM 987 C C . ARG A 1 117 ? -3.545 2.857 8.482 1.00 77.38 117 ARG A C 1
ATOM 989 O O . ARG A 1 117 ? -2.398 2.445 8.618 1.00 77.38 117 ARG A O 1
ATOM 996 N N . PRO A 1 118 ? -4.367 2.397 7.517 1.00 71.38 118 PRO A N 1
ATOM 997 C CA . PRO A 1 118 ? -4.018 1.283 6.624 1.00 71.38 118 PRO A CA 1
ATOM 998 C C . PRO A 1 118 ? -2.892 1.598 5.639 1.00 71.38 118 PRO A C 1
ATOM 1000 O O . PRO A 1 118 ? -2.263 0.687 5.107 1.00 71.38 118 PRO A O 1
ATOM 1003 N N . LEU A 1 119 ? -2.677 2.882 5.348 1.00 71.75 119 LEU A N 1
ATOM 1004 C CA . LEU A 1 119 ? -1.689 3.360 4.393 1.00 71.75 119 LEU A CA 1
ATOM 1005 C C . LEU A 1 119 ? -0.653 4.191 5.144 1.00 71.75 119 LEU A C 1
ATOM 1007 O O . LEU A 1 119 ? -0.934 5.314 5.570 1.00 71.75 119 LEU A O 1
ATOM 1011 N N . ILE A 1 120 ? 0.548 3.637 5.295 1.00 63.00 120 ILE A N 1
ATOM 1012 C CA . ILE A 1 120 ? 1.698 4.374 5.818 1.00 63.00 120 ILE A CA 1
ATOM 1013 C C . ILE A 1 120 ? 2.057 5.451 4.784 1.00 63.00 120 ILE A C 1
ATOM 1015 O O . ILE A 1 120 ? 2.256 5.141 3.606 1.00 63.00 120 ILE A O 1
ATOM 1019 N N . SER A 1 121 ? 2.102 6.720 5.198 1.00 50.09 121 SER A N 1
ATOM 1020 C CA . SER A 1 121 ? 2.614 7.785 4.334 1.00 50.09 121 SER A CA 1
ATOM 1021 C C . SER A 1 121 ? 4.134 7.660 4.244 1.00 50.09 121 SER A C 1
ATOM 1023 O O . SER A 1 121 ? 4.808 7.445 5.248 1.00 50.09 121 SER A O 1
ATOM 1025 N N . THR A 1 122 ? 4.709 7.825 3.056 1.00 46.50 122 THR A N 1
ATOM 1026 C CA . THR A 1 122 ? 6.175 7.815 2.883 1.00 46.50 122 THR A CA 1
ATOM 1027 C C . THR A 1 122 ? 6.860 9.046 3.481 1.00 46.50 122 THR A C 1
ATOM 1029 O O . THR A 1 122 ? 8.083 9.072 3.582 1.00 46.50 122 THR A O 1
ATOM 1032 N N . LYS A 1 123 ? 6.084 10.052 3.926 1.00 40.84 123 LYS A N 1
ATOM 1033 C CA . LYS A 1 123 ? 6.567 11.161 4.765 1.00 40.84 123 LYS A CA 1
ATOM 1034 C C . LYS A 1 123 ? 6.985 10.695 6.163 1.00 40.84 123 LYS A C 1
ATOM 1036 O O . LYS A 1 123 ? 7.783 11.385 6.795 1.00 40.84 123 LYS A O 1
ATOM 1041 N N . LEU A 1 124 ? 6.491 9.546 6.647 1.00 37.47 124 LEU A N 1
ATOM 1042 C CA . LEU A 1 124 ? 7.153 8.853 7.750 1.00 37.47 124 LEU A CA 1
ATOM 1043 C C . LEU A 1 124 ? 8.462 8.289 7.207 1.00 37.47 124 LEU A C 1
ATOM 1045 O O . LEU A 1 124 ? 8.500 7.269 6.522 1.00 37.47 124 LEU A O 1
ATOM 1049 N N . THR A 1 125 ? 9.532 9.018 7.498 1.00 33.62 125 THR A N 1
ATOM 1050 C CA . THR A 1 125 ? 10.912 8.596 7.322 1.00 33.62 125 THR A CA 1
ATOM 1051 C C . THR A 1 125 ? 11.089 7.118 7.667 1.00 33.62 125 THR A C 1
ATOM 1053 O O . THR A 1 125 ? 10.632 6.645 8.708 1.00 33.62 125 THR A O 1
ATOM 1056 N N . LEU A 1 126 ? 11.844 6.423 6.811 1.00 39.88 126 LEU A N 1
ATOM 1057 C CA . LEU A 1 126 ? 12.386 5.069 7.006 1.00 39.88 126 LEU A CA 1
ATOM 1058 C C . LEU A 1 126 ? 13.065 4.851 8.382 1.00 39.88 126 LEU A C 1
ATOM 1060 O O . LEU A 1 126 ? 13.329 3.709 8.753 1.00 39.88 126 LEU A O 1
ATOM 1064 N N . ASP A 1 127 ? 13.312 5.925 9.140 1.00 37.84 127 ASP A N 1
ATOM 1065 C CA . ASP A 1 127 ? 14.050 5.943 10.401 1.00 37.84 127 ASP A CA 1
ATOM 1066 C C . ASP A 1 127 ? 13.188 5.987 11.675 1.00 37.84 127 ASP A C 1
ATOM 1068 O O . ASP A 1 127 ? 13.671 5.604 12.741 1.00 37.84 127 ASP A O 1
ATOM 1072 N N . LEU A 1 128 ? 11.917 6.405 11.636 1.00 34.09 128 LEU A N 1
ATOM 1073 C CA . LEU A 1 128 ? 11.138 6.557 12.873 1.00 34.09 128 LEU A CA 1
ATOM 1074 C C . LEU A 1 128 ? 10.209 5.358 13.110 1.00 34.09 128 LEU A C 1
ATOM 1076 O O . LEU A 1 128 ? 9.073 5.309 12.648 1.00 34.09 128 LEU A O 1
ATOM 1080 N N . LYS A 1 129 ? 10.727 4.422 13.922 1.00 43.66 129 LYS A N 1
ATOM 1081 C CA . LYS A 1 129 ? 10.029 3.308 14.602 1.00 43.66 129 LYS A CA 1
ATOM 1082 C C . LYS A 1 129 ? 9.676 2.093 13.737 1.00 43.66 129 LYS A C 1
ATOM 1084 O O . LYS A 1 129 ? 8.535 1.639 13.676 1.00 43.66 129 LYS A O 1
ATOM 1089 N N . ARG A 1 130 ? 10.717 1.480 13.172 1.00 46.28 130 ARG A N 1
ATOM 1090 C CA . ARG A 1 130 ? 10.684 0.190 12.457 1.00 46.28 130 ARG A CA 1
ATOM 1091 C C . ARG A 1 130 ? 9.986 -0.949 13.229 1.00 46.28 130 ARG A C 1
ATOM 1093 O O . ARG A 1 130 ? 9.404 -1.814 12.595 1.00 46.28 130 ARG A O 1
ATOM 1100 N N . SER A 1 131 ? 10.007 -0.952 14.568 1.00 47.19 131 SER A N 1
ATOM 1101 C CA . SER A 1 131 ? 9.375 -1.988 15.412 1.00 47.19 131 SER A CA 1
ATOM 1102 C C . SER A 1 131 ? 7.945 -1.656 15.866 1.00 47.19 131 SER A C 1
ATOM 1104 O O . SER A 1 131 ? 7.096 -2.542 15.915 1.00 47.19 131 SER A O 1
ATOM 1106 N N . GLU A 1 132 ? 7.647 -0.392 16.175 1.00 47.41 132 GLU A N 1
ATOM 1107 C CA . GLU A 1 132 ? 6.324 0.039 16.659 1.00 47.41 132 GLU A CA 1
ATOM 1108 C C . GLU A 1 132 ? 5.306 0.118 15.513 1.00 47.41 132 GLU A C 1
ATOM 1110 O O . GLU A 1 132 ? 4.164 -0.311 15.667 1.00 47.41 132 GLU A O 1
ATOM 1115 N N . SER A 1 133 ? 5.750 0.555 14.326 1.00 51.62 133 SER A N 1
ATOM 1116 C CA . SER A 1 133 ? 4.947 0.486 13.101 1.00 51.62 133 SER A CA 1
ATOM 1117 C C . SER A 1 133 ? 4.670 -0.959 12.680 1.00 51.62 133 SER A C 1
ATOM 1119 O O . SER A 1 133 ? 3.575 -1.231 12.202 1.00 51.62 133 SER A O 1
ATOM 1121 N N . CYS A 1 134 ? 5.594 -1.906 12.907 1.00 56.31 134 CYS A N 1
ATOM 1122 C CA . CYS A 1 134 ? 5.328 -3.340 12.710 1.00 56.31 134 CYS A CA 1
ATOM 1123 C C . CYS A 1 134 ? 4.234 -3.844 13.669 1.00 56.31 134 CYS A C 1
ATOM 1125 O O . CYS A 1 134 ? 3.261 -4.434 13.207 1.00 56.31 134 CYS A O 1
ATOM 1127 N N . ARG A 1 135 ? 4.356 -3.572 14.981 1.00 55.75 135 ARG A N 1
ATOM 1128 C CA . ARG A 1 135 ? 3.407 -4.062 16.004 1.00 55.75 135 ARG A CA 1
ATOM 1129 C C . ARG A 1 135 ? 1.979 -3.543 15.813 1.00 55.75 135 ARG A C 1
ATOM 1131 O O . ARG A 1 135 ? 1.034 -4.277 16.067 1.00 55.75 135 ARG A O 1
ATOM 1138 N N . ASN A 1 136 ? 1.825 -2.309 15.328 1.00 64.81 136 ASN A N 1
ATOM 1139 C CA . ASN A 1 136 ? 0.519 -1.650 15.202 1.00 64.81 136 ASN A CA 1
ATOM 1140 C C . ASN A 1 136 ? 0.037 -1.489 13.747 1.00 64.81 136 ASN A C 1
ATOM 1142 O O . ASN A 1 136 ? -0.925 -0.763 13.486 1.00 64.81 136 ASN A O 1
ATOM 1146 N N . SER A 1 137 ? 0.676 -2.166 12.784 1.00 66.81 137 SER A N 1
ATOM 1147 C CA . SER A 1 137 ? 0.304 -2.123 11.355 1.00 66.81 137 SER A CA 1
ATOM 1148 C C . SER A 1 137 ? -1.160 -2.510 11.102 1.00 66.81 137 SER A C 1
ATOM 1150 O O . SER A 1 137 ? -1.818 -1.985 10.202 1.00 66.81 137 SER A O 1
ATOM 1152 N N . PHE A 1 138 ? -1.699 -3.392 11.942 1.00 78.12 138 PHE A N 1
ATOM 1153 C CA . PHE A 1 138 ? -3.093 -3.832 11.906 1.00 78.12 138 PHE A CA 1
ATOM 1154 C C . PHE A 1 138 ? -3.911 -3.257 13.069 1.00 78.12 138 PHE A C 1
ATOM 1156 O O . PHE A 1 138 ? -4.865 -3.878 13.532 1.00 78.12 138 PHE A O 1
ATOM 1163 N N . GLY A 1 139 ? -3.537 -2.068 13.541 1.00 76.81 139 GLY A N 1
ATOM 1164 C CA . GLY A 1 139 ? -4.098 -1.467 14.746 1.00 76.81 139 GLY A CA 1
ATOM 1165 C C . GLY A 1 139 ? -3.432 -1.991 16.017 1.00 76.81 139 GLY A C 1
ATOM 1166 O O . GLY A 1 139 ? -2.647 -2.939 15.984 1.00 76.81 139 GLY A O 1
ATOM 1167 N N . GLU A 1 140 ? -3.736 -1.332 17.131 1.00 80.50 140 GLU A N 1
ATOM 1168 C CA . GLU A 1 140 ? -3.298 -1.741 18.467 1.00 80.50 140 GLU A CA 1
ATOM 1169 C C . GLU A 1 140 ? -3.722 -3.191 18.738 1.00 80.50 140 GLU A C 1
ATOM 1171 O O . GLU A 1 140 ? -4.843 -3.584 18.405 1.00 80.50 140 GLU A O 1
ATOM 1176 N N . GLU A 1 141 ? -2.789 -4.003 19.245 1.00 80.25 141 GLU A N 1
ATOM 1177 C CA . GLU A 1 141 ? -2.988 -5.442 19.495 1.00 80.25 141 GLU A CA 1
ATOM 1178 C C . GLU A 1 141 ? -3.516 -6.224 18.270 1.00 80.25 141 GLU A C 1
ATOM 1180 O O . GLU A 1 141 ? -4.165 -7.259 18.398 1.00 80.25 141 GLU A O 1
ATOM 1185 N N . SER A 1 142 ? -3.235 -5.746 17.049 1.00 79.69 142 SER A N 1
ATOM 1186 C CA . SER A 1 142 ? -3.739 -6.329 15.796 1.00 79.69 142 SER A CA 1
ATOM 1187 C C . SER A 1 142 ? -5.270 -6.394 15.687 1.00 79.69 142 SER A C 1
ATOM 1189 O O . SER A 1 142 ? -5.802 -7.251 14.972 1.00 79.69 142 SER A O 1
ATOM 1191 N N . CYS A 1 143 ? -5.995 -5.475 16.333 1.00 89.88 143 CYS A N 1
ATOM 1192 C CA . CYS A 1 143 ? -7.460 -5.474 16.366 1.00 89.88 143 CYS A CA 1
ATOM 1193 C C . CYS A 1 143 ? -8.121 -5.545 14.969 1.00 89.88 143 CYS A C 1
ATOM 1195 O O . CYS A 1 143 ? -9.177 -6.162 14.814 1.00 89.88 143 CYS A O 1
ATOM 1197 N N . MET A 1 144 ? -7.489 -5.017 13.908 1.00 90.19 144 MET A N 1
ATOM 1198 C CA . MET A 1 144 ? -8.043 -5.069 12.547 1.00 90.19 144 MET A CA 1
ATOM 1199 C C . MET A 1 144 ? -8.115 -6.483 11.974 1.00 90.19 144 MET A C 1
ATOM 1201 O O . MET A 1 144 ? -8.973 -6.738 11.130 1.00 90.19 144 MET A O 1
ATOM 1205 N N . LYS A 1 145 ? -7.273 -7.421 12.427 1.00 90.25 145 LYS A N 1
ATOM 1206 C CA . LYS A 1 145 ? -7.394 -8.836 12.041 1.00 90.25 145 LYS A CA 1
ATOM 1207 C C . LYS A 1 145 ? -8.767 -9.373 12.411 1.00 90.25 145 LYS A C 1
ATOM 1209 O O . LYS A 1 145 ? -9.441 -9.993 11.585 1.00 90.25 145 LYS A O 1
ATOM 1214 N N . GLU A 1 146 ? -9.168 -9.136 13.653 1.00 91.88 146 GLU A N 1
ATOM 1215 C CA . GLU A 1 146 ? -10.449 -9.588 14.182 1.00 91.88 146 GLU A CA 1
ATOM 1216 C C . GLU A 1 146 ? -11.598 -8.847 13.508 1.00 91.88 146 GLU A C 1
ATOM 1218 O O . GLU A 1 146 ? -12.564 -9.474 13.078 1.00 91.88 146 GLU A O 1
ATOM 1223 N N . GLU A 1 147 ? -11.470 -7.530 13.328 1.00 94.81 147 GLU A N 1
ATOM 1224 C CA . GLU A 1 147 ? -12.514 -6.728 12.694 1.00 94.81 147 GLU A CA 1
ATOM 1225 C C . GLU A 1 147 ? -12.756 -7.115 11.235 1.00 94.81 147 GLU A C 1
ATOM 1227 O O . GLU A 1 147 ? -13.905 -7.337 10.852 1.00 94.81 147 GLU A O 1
ATOM 1232 N N . ILE A 1 148 ? -11.696 -7.241 10.431 1.00 94.06 148 ILE A N 1
ATOM 1233 C CA . ILE A 1 148 ? -11.799 -7.649 9.025 1.00 94.06 148 ILE A CA 1
ATOM 1234 C C . ILE A 1 148 ? -12.343 -9.076 8.945 1.00 94.06 148 ILE A C 1
ATOM 1236 O O . ILE A 1 148 ? -13.226 -9.347 8.136 1.00 94.06 148 ILE A O 1
ATOM 1240 N N . THR A 1 149 ? -11.878 -9.987 9.805 1.00 94.88 149 THR A N 1
ATOM 1241 C CA . THR A 1 149 ? -12.383 -11.367 9.818 1.00 94.88 149 THR A CA 1
ATOM 1242 C C . THR A 1 149 ? -13.869 -11.421 10.181 1.00 94.88 149 THR A C 1
ATOM 1244 O O . THR A 1 149 ? -14.614 -12.167 9.551 1.00 94.88 149 THR A O 1
ATOM 1247 N N . ALA A 1 150 ? -14.319 -10.624 11.154 1.00 95.25 150 ALA A N 1
ATOM 1248 C CA . ALA A 1 150 ? -15.709 -10.600 11.601 1.00 95.25 150 ALA A CA 1
ATOM 1249 C C . ALA A 1 150 ? -16.656 -9.930 10.593 1.00 95.25 150 ALA A C 1
ATOM 1251 O O . ALA A 1 150 ? -17.782 -10.388 10.417 1.00 95.25 150 ALA A O 1
ATOM 1252 N N . VAL A 1 151 ? -16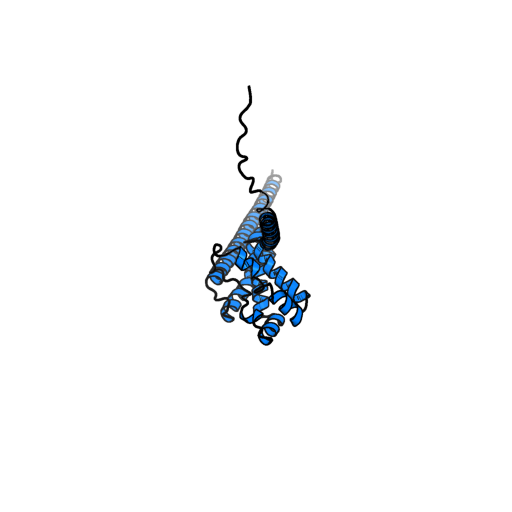.217 -8.849 9.941 1.00 96.88 151 VAL A N 1
ATOM 1253 C CA . VAL A 1 151 ? -17.048 -8.075 9.002 1.00 96.88 151 VAL A CA 1
ATOM 1254 C C . VAL A 1 151 ? -17.005 -8.664 7.595 1.00 96.88 151 VAL A C 1
ATOM 1256 O O . VAL A 1 151 ? -18.034 -8.784 6.939 1.00 96.88 151 VAL A O 1
ATOM 1259 N N . CYS A 1 152 ? -15.817 -9.045 7.134 1.00 96.31 152 CYS A N 1
ATOM 1260 C CA . CYS A 1 152 ? -15.552 -9.381 5.737 1.00 96.31 152 CYS A CA 1
ATOM 1261 C C . CYS A 1 152 ? -15.178 -10.851 5.520 1.00 96.31 152 CYS A C 1
ATOM 1263 O O . CYS A 1 152 ? -15.067 -11.306 4.380 1.00 96.31 152 CYS A O 1
ATOM 1265 N N . GLY A 1 153 ? -14.962 -11.600 6.602 1.00 95.12 153 GLY A N 1
ATOM 1266 C CA . GLY A 1 153 ? -14.532 -12.988 6.557 1.00 95.12 153 GLY A CA 1
ATOM 1267 C C . GLY A 1 153 ? -13.016 -13.164 6.469 1.00 95.12 153 GLY A C 1
ATOM 1268 O O . GLY A 1 153 ? -12.246 -12.273 6.105 1.00 95.12 153 GLY A O 1
ATOM 1269 N N . ARG A 1 154 ? -12.586 -14.390 6.777 1.00 93.38 154 ARG A N 1
ATOM 1270 C CA . ARG A 1 154 ? -11.174 -14.794 6.828 1.00 93.38 154 ARG A CA 1
ATOM 1271 C C . ARG A 1 154 ? -10.416 -14.555 5.519 1.00 93.38 154 ARG A C 1
ATOM 1273 O O . ARG A 1 154 ? -9.278 -14.107 5.555 1.00 93.38 154 ARG A O 1
ATOM 1280 N N . TYR A 1 155 ? -11.044 -14.831 4.378 1.00 92.50 155 TYR A N 1
ATOM 1281 C CA . TYR A 1 155 ? -10.406 -14.676 3.067 1.00 92.50 155 TYR A CA 1
ATOM 1282 C C . TYR A 1 155 ? -10.006 -13.220 2.775 1.00 92.50 155 TYR A C 1
ATOM 1284 O O . TYR A 1 155 ? -8.920 -12.959 2.256 1.00 92.50 155 TYR A O 1
ATOM 1292 N N . GLN A 1 156 ? -10.866 -12.265 3.140 1.00 92.19 156 GLN A N 1
ATOM 1293 C CA . GLN A 1 156 ? -10.582 -10.840 2.968 1.00 92.19 156 GLN A CA 1
ATOM 1294 C C . GLN A 1 156 ? -9.450 -10.383 3.887 1.00 92.19 156 GLN A C 1
ATOM 1296 O O . GLN A 1 156 ? -8.573 -9.641 3.452 1.00 92.19 156 GLN A O 1
ATOM 1301 N N . TRP A 1 157 ? -9.417 -10.889 5.123 1.00 91.25 157 TRP A N 1
ATOM 1302 C CA . TRP A 1 157 ? -8.292 -10.662 6.026 1.00 91.25 157 TRP A CA 1
ATOM 1303 C C . TRP A 1 157 ? -6.974 -11.191 5.448 1.00 91.25 157 TRP A C 1
ATOM 1305 O O . TRP A 1 157 ? -5.998 -10.450 5.390 1.00 91.25 157 TRP A O 1
ATOM 1315 N N . GLU A 1 158 ? -6.942 -12.445 4.994 1.00 88.38 158 GLU A N 1
ATOM 1316 C CA . GLU A 1 158 ? -5.731 -13.053 4.434 1.00 88.38 158 GLU A CA 1
ATOM 1317 C C . GLU A 1 158 ? -5.248 -12.288 3.195 1.00 88.38 158 GLU A C 1
ATOM 1319 O O . GLU A 1 158 ? -4.071 -11.959 3.108 1.00 88.38 158 GLU A O 1
ATOM 1324 N N . THR A 1 159 ? -6.162 -11.893 2.303 1.00 87.38 159 THR A N 1
ATOM 1325 C CA . THR A 1 159 ? -5.835 -11.081 1.119 1.00 87.38 159 THR A CA 1
ATOM 1326 C C . THR A 1 159 ? -5.257 -9.716 1.504 1.00 87.38 159 THR A C 1
ATOM 1328 O O . THR A 1 159 ? -4.235 -9.296 0.961 1.00 87.38 159 THR A O 1
ATOM 1331 N N . PHE A 1 160 ? -5.886 -9.018 2.456 1.00 86.44 160 PHE A N 1
ATOM 1332 C CA . PHE A 1 160 ? -5.402 -7.727 2.941 1.00 86.44 160 PHE A CA 1
ATOM 1333 C C . PHE A 1 160 ? -4.015 -7.848 3.585 1.00 86.44 160 PHE A C 1
ATOM 1335 O O . PHE A 1 160 ? -3.107 -7.085 3.250 1.00 86.44 160 PHE A O 1
ATOM 1342 N N . ARG A 1 161 ? -3.836 -8.838 4.469 1.00 85.19 161 ARG A N 1
ATOM 1343 C CA . ARG A 1 161 ? -2.556 -9.143 5.113 1.00 85.19 161 ARG A CA 1
ATOM 1344 C C . ARG A 1 161 ? -1.481 -9.411 4.068 1.00 85.19 161 ARG A C 1
ATOM 1346 O O . ARG A 1 161 ? -0.411 -8.827 4.160 1.00 85.19 161 ARG A O 1
ATOM 1353 N N . ASP A 1 162 ? -1.763 -10.237 3.066 1.00 83.62 162 ASP A N 1
ATOM 1354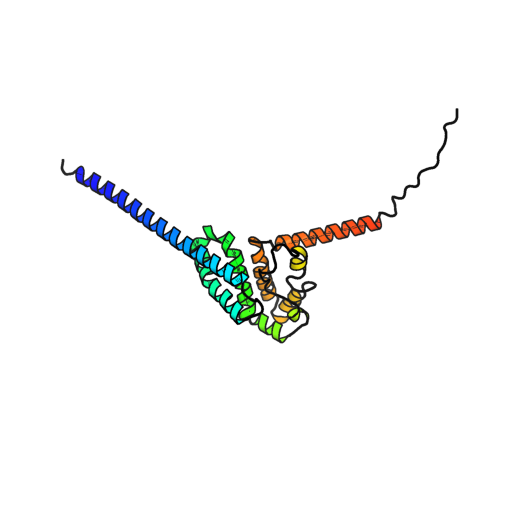 C CA . ASP A 1 162 ? -0.785 -10.604 2.043 1.00 83.62 162 ASP A CA 1
ATOM 1355 C C . ASP A 1 162 ? -0.374 -9.391 1.190 1.00 83.62 162 ASP A C 1
ATOM 1357 O O . ASP A 1 162 ? 0.813 -9.208 0.912 1.00 83.62 162 ASP A O 1
ATOM 1361 N N . HIS A 1 163 ? -1.321 -8.505 0.849 1.00 81.88 163 HIS A N 1
ATOM 1362 C CA . HIS A 1 163 ? -1.012 -7.230 0.191 1.00 81.88 163 HIS A CA 1
ATOM 1363 C C . HIS A 1 163 ? -0.099 -6.352 1.050 1.00 81.88 163 HIS A C 1
ATOM 1365 O O . HIS A 1 163 ? 0.859 -5.768 0.545 1.00 81.88 163 HIS A O 1
ATOM 1371 N N . TYR A 1 164 ? -0.380 -6.276 2.348 1.00 76.56 164 TYR A N 1
ATOM 1372 C CA . TYR A 1 164 ? 0.405 -5.485 3.286 1.00 76.56 164 TYR A CA 1
ATOM 1373 C C . TYR A 1 164 ? 1.813 -6.066 3.475 1.00 76.56 164 TYR A C 1
ATOM 1375 O O . TYR A 1 164 ? 2.806 -5.345 3.387 1.00 76.56 164 TYR A O 1
ATOM 1383 N N . SER A 1 165 ? 1.923 -7.386 3.634 1.00 72.56 165 SER A N 1
ATOM 1384 C CA . SER A 1 165 ? 3.195 -8.098 3.759 1.00 72.56 165 SER A CA 1
ATOM 1385 C C . SER A 1 165 ? 4.060 -7.996 2.502 1.00 72.56 165 SER A C 1
ATOM 1387 O O . SER A 1 165 ? 5.288 -7.951 2.601 1.00 72.56 165 SER A O 1
ATOM 1389 N N . GLY A 1 166 ? 3.434 -7.924 1.325 1.00 67.44 166 GLY A N 1
ATOM 1390 C CA . GLY A 1 166 ? 4.112 -7.780 0.040 1.00 67.44 166 GLY A CA 1
ATOM 1391 C C . GLY A 1 166 ? 4.918 -6.484 -0.107 1.00 67.44 166 GLY A C 1
ATOM 1392 O O . GLY A 1 166 ? 5.949 -6.489 -0.784 1.00 67.44 166 GLY A O 1
ATOM 1393 N N . LEU A 1 167 ? 4.536 -5.406 0.594 1.00 64.88 167 LEU A N 1
ATOM 1394 C CA . LEU A 1 167 ? 5.336 -4.172 0.678 1.00 64.88 167 LEU A CA 1
ATOM 1395 C C . LEU A 1 167 ? 6.760 -4.438 1.178 1.00 64.88 167 LEU A C 1
ATOM 1397 O O . LEU A 1 167 ? 7.707 -3.720 0.846 1.00 64.88 167 LEU A O 1
ATOM 1401 N N . GLY A 1 168 ? 6.912 -5.486 1.981 1.00 53.34 168 GLY A N 1
ATOM 1402 C CA . GLY A 1 168 ? 8.144 -5.749 2.676 1.00 53.34 168 GLY A CA 1
ATOM 1403 C C . GLY A 1 168 ? 9.258 -6.387 1.861 1.00 53.34 168 GLY A C 1
ATOM 1404 O O . GLY A 1 168 ? 10.421 -6.265 2.237 1.00 53.34 168 GLY A O 1
ATOM 1405 N N . ASN A 1 169 ? 8.949 -6.993 0.716 1.00 47.06 169 ASN A N 1
ATOM 1406 C CA . ASN A 1 169 ? 9.975 -7.610 -0.127 1.00 47.06 169 ASN A CA 1
ATOM 1407 C C . ASN A 1 169 ? 10.919 -6.595 -0.804 1.00 47.06 169 ASN A C 1
ATOM 1409 O O . ASN A 1 169 ? 11.949 -7.013 -1.319 1.00 47.06 169 ASN A O 1
ATOM 1413 N N . GLY A 1 170 ? 10.616 -5.288 -0.777 1.00 43.47 170 GLY A N 1
ATOM 1414 C CA . GLY A 1 170 ? 11.509 -4.243 -1.304 1.00 43.47 170 GLY A CA 1
ATOM 1415 C C . GLY A 1 170 ? 11.994 -3.199 -0.296 1.00 43.47 170 GLY A C 1
ATOM 1416 O O . GLY A 1 170 ? 12.953 -2.497 -0.600 1.00 43.47 170 GLY A O 1
ATOM 1417 N N . THR A 1 171 ? 11.389 -3.083 0.895 1.00 43.62 171 THR A N 1
ATOM 1418 C CA . THR A 1 171 ? 11.753 -2.008 1.846 1.00 43.62 171 THR A CA 1
ATOM 1419 C C . THR A 1 171 ? 11.559 -2.304 3.340 1.00 43.62 171 THR A C 1
ATOM 1421 O O . THR A 1 171 ? 11.767 -1.382 4.113 1.00 43.62 171 THR A O 1
ATOM 1424 N N . VAL A 1 172 ? 11.214 -3.531 3.769 1.00 45.25 172 VAL A N 1
ATOM 1425 C CA . VAL A 1 172 ? 11.267 -4.079 5.160 1.00 45.25 172 VAL A 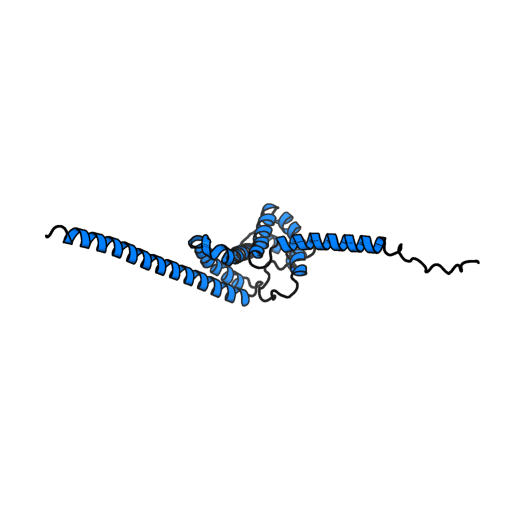CA 1
ATOM 1426 C C . VAL A 1 172 ? 10.356 -5.299 5.183 1.00 45.25 172 VAL A C 1
ATOM 1428 O O . VAL A 1 172 ? 9.142 -5.128 5.155 1.00 45.25 172 VAL A O 1
ATOM 1431 N N . ALA A 1 173 ? 10.887 -6.523 5.203 1.00 44.31 173 ALA A N 1
ATOM 1432 C CA . ALA A 1 173 ? 10.030 -7.696 5.082 1.00 44.31 173 ALA A CA 1
ATOM 1433 C C . ALA A 1 173 ? 9.056 -7.754 6.267 1.00 44.31 173 ALA A C 1
ATOM 1435 O O . ALA A 1 173 ? 9.462 -7.614 7.414 1.00 44.31 173 ALA A O 1
ATOM 1436 N N . TRP A 1 174 ? 7.775 -8.039 6.029 1.00 43.84 174 TRP A N 1
ATOM 1437 C CA . TRP A 1 174 ? 6.876 -8.457 7.114 1.00 43.84 174 TRP A CA 1
ATOM 1438 C C . TRP A 1 174 ? 7.431 -9.691 7.853 1.00 43.84 174 TRP A C 1
ATOM 1440 O O . TRP A 1 174 ? 7.262 -9.827 9.060 1.00 43.84 174 TRP A O 1
ATOM 1450 N N . LYS A 1 175 ? 8.210 -10.531 7.149 1.00 43.53 175 LYS A N 1
ATOM 1451 C CA . LYS A 1 175 ? 9.043 -11.587 7.752 1.00 43.53 175 LYS A CA 1
ATOM 1452 C C . LYS A 1 175 ? 10.036 -11.067 8.798 1.00 43.53 175 LYS A C 1
ATOM 1454 O O . LYS A 1 175 ? 10.404 -11.822 9.691 1.00 43.53 175 LYS A O 1
ATOM 1459 N N . ASP A 1 176 ? 10.485 -9.819 8.698 1.00 48.00 176 ASP A N 1
ATOM 1460 C CA . ASP A 1 176 ? 11.331 -9.181 9.708 1.00 48.00 176 ASP A CA 1
ATOM 1461 C C . ASP A 1 176 ? 10.491 -8.682 10.897 1.00 48.00 176 ASP A C 1
ATOM 1463 O O . ASP A 1 176 ? 10.979 -8.722 12.022 1.00 48.00 176 ASP A O 1
ATOM 1467 N N . CYS A 1 177 ? 9.216 -8.315 10.694 1.00 52.53 177 CYS A N 1
ATOM 1468 C CA . CYS A 1 177 ? 8.273 -8.049 11.789 1.00 52.53 177 CYS A CA 1
ATOM 1469 C C . CYS A 1 177 ? 7.939 -9.337 12.585 1.00 52.53 177 CYS A C 1
ATOM 1471 O O . CYS A 1 177 ? 8.022 -9.314 13.809 1.00 52.53 177 CYS A O 1
ATOM 1473 N N . GLU A 1 178 ? 7.666 -10.475 11.924 1.00 46.97 178 GLU A N 1
ATOM 1474 C CA . GLU A 1 178 ? 7.478 -11.786 12.595 1.00 46.97 178 GLU A CA 1
ATOM 1475 C C . GLU A 1 178 ? 8.735 -12.220 13.366 1.00 46.97 178 GLU A C 1
ATOM 1477 O O . GLU A 1 178 ? 8.660 -12.716 14.491 1.00 46.97 178 GLU A O 1
ATOM 1482 N N . ARG A 1 179 ? 9.923 -12.004 12.785 1.00 44.78 179 ARG A N 1
ATOM 1483 C CA . ARG A 1 179 ? 11.191 -12.341 13.446 1.00 44.78 179 ARG A CA 1
ATOM 1484 C C . ARG A 1 179 ? 11.429 -11.476 14.688 1.00 44.78 179 ARG A C 1
ATOM 1486 O O . ARG A 1 179 ? 11.994 -11.966 15.659 1.00 44.78 179 ARG A O 1
ATOM 1493 N N . LEU A 1 180 ? 10.989 -10.216 14.672 1.00 43.84 180 LEU A N 1
ATOM 1494 C CA . LEU A 1 180 ? 11.057 -9.317 15.825 1.00 43.84 180 LEU A CA 1
ATOM 1495 C C . LEU A 1 180 ? 10.095 -9.722 16.948 1.00 43.84 180 LEU A C 1
ATOM 1497 O O . LEU A 1 180 ? 10.456 -9.538 18.105 1.00 43.84 180 LEU A O 1
ATOM 1501 N N . GLU A 1 181 ? 8.910 -10.264 16.662 1.00 46.50 181 GLU A N 1
ATOM 1502 C CA . GLU A 1 181 ? 8.019 -10.808 17.704 1.00 46.50 181 GLU A CA 1
ATOM 1503 C C . GLU A 1 181 ? 8.669 -11.995 18.419 1.00 46.50 181 GLU A C 1
ATOM 1505 O O . GLU A 1 181 ? 8.829 -11.952 19.634 1.00 46.50 181 GLU A O 1
ATOM 1510 N N . VAL A 1 182 ? 9.187 -12.972 17.667 1.00 45.03 182 VAL A N 1
ATOM 1511 C CA . VAL A 1 182 ? 9.900 -14.131 18.237 1.00 45.03 182 VAL A CA 1
ATOM 1512 C C . VAL A 1 182 ? 11.128 -13.701 19.047 1.00 45.03 182 VAL A C 1
ATOM 1514 O O . VAL A 1 182 ? 11.375 -14.231 20.126 1.00 45.03 182 VAL A O 1
ATOM 1517 N N . ILE A 1 183 ? 11.902 -12.724 18.560 1.00 43.03 183 ILE A N 1
ATOM 1518 C CA . ILE A 1 183 ? 13.063 -12.194 19.292 1.00 43.03 183 ILE A CA 1
ATOM 1519 C C . ILE A 1 183 ? 12.628 -11.445 20.559 1.00 43.03 183 ILE A C 1
ATOM 1521 O O . ILE A 1 183 ? 13.278 -11.592 21.588 1.00 43.03 183 ILE A O 1
ATOM 1525 N N . ASN A 1 184 ? 11.545 -10.663 20.518 1.00 47.25 184 ASN A N 1
ATOM 1526 C CA . ASN A 1 184 ? 11.039 -9.962 21.700 1.00 47.25 184 ASN A CA 1
ATOM 1527 C C . ASN A 1 184 ? 10.489 -10.931 22.751 1.00 47.25 184 ASN A C 1
ATOM 1529 O O . ASN A 1 184 ? 10.748 -10.722 23.931 1.00 47.25 184 ASN A O 1
ATOM 1533 N N . ASP A 1 185 ? 9.793 -11.990 22.339 1.00 47.88 185 ASP A N 1
ATOM 1534 C CA . ASP A 1 185 ? 9.318 -13.037 23.247 1.00 47.88 185 ASP A CA 1
ATOM 1535 C C . ASP A 1 185 ? 10.490 -13.794 23.879 1.00 47.88 185 ASP A C 1
ATOM 1537 O O . ASP A 1 185 ? 10.497 -14.037 25.083 1.00 47.88 185 ASP A O 1
ATOM 1541 N N . LEU A 1 186 ? 11.534 -14.103 23.101 1.00 43.47 186 LEU A N 1
ATOM 1542 C CA . LEU A 1 186 ? 12.766 -14.698 23.625 1.00 43.47 186 LEU A CA 1
ATOM 1543 C C . LEU A 1 186 ? 13.484 -13.769 24.612 1.00 43.47 186 LEU A C 1
ATOM 1545 O O . LEU A 1 186 ? 13.933 -14.231 25.656 1.00 43.47 186 LEU A O 1
ATOM 1549 N N . LEU A 1 187 ? 13.583 -12.472 24.307 1.00 43.56 187 LEU A N 1
ATOM 1550 C CA . LEU A 1 187 ? 14.195 -11.481 25.197 1.00 43.56 187 LEU A CA 1
ATOM 1551 C C . LEU A 1 187 ? 13.391 -11.298 26.483 1.00 43.56 187 LEU A C 1
ATOM 1553 O O . LEU A 1 187 ? 13.985 -11.210 27.550 1.00 43.56 187 LEU A O 1
ATOM 1557 N N . LYS A 1 188 ? 12.059 -11.276 26.391 1.00 57.72 188 LYS A N 1
ATOM 1558 C CA . LYS A 1 188 ? 11.176 -11.202 27.554 1.00 57.72 188 LYS A CA 1
ATOM 1559 C C . LYS A 1 188 ? 11.344 -12.430 28.446 1.00 57.72 188 LYS A C 1
ATOM 1561 O O . LYS A 1 188 ? 11.622 -12.268 29.621 1.00 57.72 188 LYS A O 1
ATOM 1566 N N . ASN A 1 189 ? 11.308 -13.633 27.873 1.00 59.34 189 ASN A N 1
ATOM 1567 C CA . ASN A 1 189 ? 11.532 -14.872 28.623 1.00 59.34 189 ASN A CA 1
ATOM 1568 C C . ASN A 1 189 ? 12.931 -14.933 29.264 1.00 59.34 189 ASN A C 1
ATOM 1570 O O . ASN A 1 189 ? 13.089 -15.509 30.332 1.00 59.34 189 ASN A O 1
ATOM 1574 N N . LEU A 1 190 ? 13.954 -14.358 28.621 1.00 48.75 190 LEU A N 1
ATOM 1575 C CA . LEU A 1 190 ? 15.307 -14.263 29.181 1.00 48.75 190 LEU A CA 1
ATOM 1576 C C . LEU A 1 190 ? 15.395 -13.275 30.350 1.00 48.75 190 LEU A C 1
ATOM 1578 O O . LEU A 1 190 ? 16.147 -13.528 31.285 1.00 48.75 190 LEU A O 1
ATOM 1582 N N . ILE A 1 191 ? 14.664 -12.160 30.285 1.00 63.59 191 ILE A N 1
ATOM 1583 C CA . ILE A 1 191 ? 14.568 -11.184 31.379 1.00 63.59 191 ILE A CA 1
ATOM 1584 C C . ILE A 1 191 ? 13.782 -11.790 32.539 1.00 63.59 191 ILE A C 1
ATOM 1586 O O . ILE A 1 191 ? 14.290 -11.792 33.648 1.00 63.59 191 ILE A O 1
ATOM 1590 N N . ASP A 1 192 ? 12.622 -12.391 32.269 1.00 70.88 192 ASP A N 1
ATOM 1591 C CA . ASP A 1 192 ? 11.806 -13.069 33.280 1.00 70.88 192 ASP A CA 1
ATOM 1592 C C . ASP A 1 192 ? 12.623 -14.184 33.974 1.00 70.88 192 ASP A C 1
ATOM 1594 O O . ASP A 1 192 ? 12.632 -14.277 35.196 1.00 70.88 192 ASP A O 1
ATOM 1598 N N . TRP A 1 193 ? 13.406 -14.970 33.219 1.00 70.81 193 TRP A N 1
ATOM 1599 C CA . TRP A 1 193 ? 14.311 -15.981 33.785 1.00 70.81 193 TRP A CA 1
ATOM 1600 C C . TRP A 1 193 ? 15.430 -15.373 34.638 1.00 70.81 193 TRP A C 1
ATOM 1602 O O . TRP A 1 193 ? 15.755 -15.909 35.695 1.00 70.81 193 TRP A O 1
ATOM 1612 N N . LYS A 1 194 ? 16.029 -14.268 34.179 1.00 64.19 194 LYS A N 1
ATOM 1613 C CA . LYS A 1 194 ? 17.077 -13.543 34.905 1.00 64.19 194 LYS A CA 1
ATOM 1614 C C . LYS A 1 194 ? 16.527 -12.984 36.217 1.00 64.19 194 LYS A C 1
ATOM 1616 O O . LYS A 1 194 ? 17.142 -13.220 37.245 1.00 64.19 194 LYS A O 1
ATOM 1621 N N . ASP A 1 195 ? 15.372 -12.331 36.190 1.00 72.56 195 ASP A N 1
ATOM 1622 C CA . ASP A 1 195 ? 14.722 -11.747 37.367 1.00 72.56 195 ASP A CA 1
ATOM 1623 C C . ASP A 1 195 ? 14.281 -12.830 38.371 1.00 72.56 195 ASP A C 1
ATOM 1625 O O . ASP A 1 195 ? 14.342 -12.612 39.577 1.00 72.56 195 ASP A O 1
ATOM 1629 N N . GLU A 1 196 ? 13.898 -14.024 37.900 1.00 75.50 196 GLU A N 1
ATOM 1630 C CA . GLU A 1 196 ? 13.584 -15.178 38.758 1.00 75.50 196 GLU A CA 1
ATOM 1631 C C . GLU A 1 196 ? 14.817 -15.804 39.439 1.00 75.50 196 GLU A C 1
ATOM 1633 O O . GLU A 1 196 ? 14.650 -16.543 40.407 1.00 75.50 196 GLU A O 1
ATOM 1638 N N . HIS A 1 197 ? 16.034 -15.538 38.949 1.00 69.00 197 HIS A N 1
ATOM 1639 C CA . HIS A 1 197 ? 17.267 -16.202 39.403 1.00 69.00 197 HIS A CA 1
ATOM 1640 C C . HIS A 1 197 ? 18.381 -15.224 39.839 1.00 69.00 197 HIS A C 1
ATOM 1642 O O . HIS A 1 197 ? 19.456 -15.670 40.233 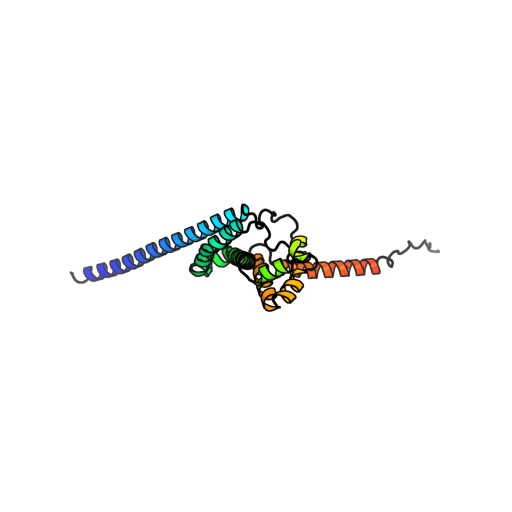1.00 69.00 197 HIS A O 1
ATOM 1648 N N . GLU A 1 198 ? 18.160 -13.903 39.804 1.00 53.22 198 GLU A N 1
ATOM 1649 C CA . GLU A 1 198 ? 19.139 -12.896 40.263 1.00 53.22 198 GLU A CA 1
ATOM 1650 C C . GLU A 1 198 ? 19.182 -12.734 41.796 1.00 53.22 198 GLU A C 1
ATOM 1652 O O . GLU A 1 198 ? 20.112 -12.114 42.313 1.00 53.22 198 GLU A O 1
ATOM 1657 N N . ASP A 1 199 ? 18.242 -13.340 42.531 1.00 53.66 199 ASP A N 1
ATOM 1658 C CA . ASP A 1 199 ? 18.240 -13.365 44.003 1.00 53.66 199 ASP A CA 1
ATOM 1659 C C . ASP A 1 199 ? 19.124 -14.486 44.605 1.00 53.66 199 ASP A C 1
ATOM 1661 O O . ASP A 1 199 ? 19.401 -14.463 45.806 1.00 53.66 199 ASP A O 1
ATOM 1665 N N . ASP A 1 200 ? 19.624 -15.432 43.794 1.00 54.84 200 ASP A N 1
ATOM 1666 C CA . ASP A 1 200 ? 20.381 -16.603 44.278 1.00 54.84 200 ASP A CA 1
ATOM 1667 C C . ASP A 1 200 ? 21.918 -16.424 44.267 1.00 54.84 200 ASP A C 1
ATOM 1669 O O . ASP A 1 200 ? 22.631 -17.202 44.905 1.00 54.84 200 ASP A O 1
ATOM 1673 N N . ASP A 1 201 ? 22.449 -15.375 43.622 1.00 51.91 201 ASP A N 1
ATOM 1674 C CA . ASP A 1 201 ? 23.902 -15.169 43.451 1.00 51.91 201 ASP A CA 1
ATOM 1675 C C . ASP A 1 201 ? 24.516 -14.088 44.370 1.00 51.91 201 ASP A C 1
ATOM 1677 O O . ASP A 1 201 ? 25.683 -13.709 44.216 1.00 51.91 201 ASP A O 1
ATOM 1681 N N . ALA A 1 202 ? 23.797 -13.627 45.400 1.00 47.00 202 ALA A N 1
ATOM 1682 C CA . ALA A 1 202 ? 24.390 -12.834 46.483 1.00 47.00 202 ALA A CA 1
ATOM 1683 C C . ALA A 1 202 ? 25.229 -13.722 47.431 1.00 47.00 202 ALA A C 1
ATOM 1685 O O . ALA A 1 202 ? 24.909 -13.905 48.606 1.00 47.00 202 ALA A O 1
ATOM 1686 N N . VAL A 1 203 ? 26.335 -14.277 46.927 1.00 49.69 203 VAL A N 1
ATOM 1687 C CA . VAL A 1 203 ? 27.362 -14.926 47.752 1.00 49.69 203 VAL A CA 1
ATOM 1688 C C . VAL A 1 203 ? 28.007 -13.860 48.642 1.00 49.69 203 VAL A C 1
ATOM 1690 O O . VAL A 1 203 ? 28.709 -12.965 48.166 1.00 49.69 203 VAL A O 1
ATOM 1693 N N . SER A 1 204 ? 27.752 -13.954 49.951 1.00 48.53 204 SER A N 1
ATOM 1694 C CA . SER A 1 204 ? 28.485 -13.203 50.978 1.00 48.53 204 SER A CA 1
ATOM 1695 C C . SER A 1 204 ? 29.987 -13.484 50.873 1.00 48.53 204 SER A C 1
ATOM 1697 O O . SER A 1 204 ? 30.363 -14.636 50.645 1.00 48.53 204 SER A O 1
ATOM 1699 N N . PRO A 1 205 ? 30.865 -12.489 51.088 1.00 44.09 205 PRO A N 1
ATOM 1700 C CA . PRO A 1 205 ? 32.273 -12.759 51.340 1.00 44.09 205 PRO A CA 1
ATOM 1701 C C . PRO A 1 205 ? 32.381 -13.588 52.625 1.00 44.09 205 PRO A C 1
ATOM 1703 O O . PRO A 1 205 ? 31.956 -13.130 53.682 1.00 44.09 205 PRO A O 1
ATOM 1706 N N . ASP A 1 206 ? 32.894 -14.812 52.510 1.00 49.09 206 ASP A N 1
ATOM 1707 C CA . ASP A 1 206 ? 33.207 -15.672 53.648 1.00 49.09 206 ASP A CA 1
ATOM 1708 C C . ASP A 1 206 ? 34.371 -15.048 54.431 1.00 49.09 206 ASP A C 1
ATOM 1710 O O . ASP A 1 206 ? 35.436 -14.747 53.875 1.00 49.09 206 ASP A O 1
ATOM 1714 N N . ASP A 1 207 ? 34.112 -14.787 55.708 1.00 50.50 207 ASP A N 1
ATOM 1715 C CA . ASP A 1 207 ? 35.053 -14.219 56.658 1.00 50.50 207 ASP A CA 1
ATOM 1716 C C . ASP A 1 207 ? 36.137 -15.254 56.995 1.00 50.50 207 ASP A C 1
ATOM 1718 O O . ASP A 1 207 ? 35.905 -16.459 57.041 1.00 50.50 207 ASP A O 1
ATOM 1722 N N . GLY A 1 208 ? 37.358 -14.764 57.198 1.00 50.41 208 GLY A N 1
ATOM 1723 C CA . GLY A 1 208 ? 38.573 -15.568 57.165 1.00 50.41 208 GLY A CA 1
ATOM 1724 C C . GLY A 1 208 ? 38.686 -16.710 58.178 1.00 50.41 208 GLY A C 1
ATOM 1725 O O . GLY A 1 208 ? 38.211 -16.645 59.309 1.00 50.41 208 GLY A O 1
ATOM 1726 N N . GLU A 1 209 ? 39.497 -17.696 57.797 1.00 42.31 209 GLU A N 1
ATOM 1727 C CA . GLU A 1 209 ? 40.159 -18.597 58.734 1.00 42.31 209 GLU A CA 1
ATOM 1728 C C . GLU A 1 209 ? 41.670 -18.617 58.427 1.00 42.31 209 GLU A C 1
ATOM 1730 O O . GLU A 1 209 ? 42.112 -19.020 57.349 1.00 42.31 209 GLU A O 1
ATOM 1735 N N . GLU A 1 210 ? 42.471 -18.101 59.367 1.00 48.31 210 GLU A N 1
ATOM 1736 C CA . GLU A 1 210 ? 43.937 -18.189 59.360 1.00 48.31 210 GLU A CA 1
ATOM 1737 C C . GLU A 1 210 ? 44.407 -19.650 59.485 1.00 48.31 210 GLU A C 1
ATOM 1739 O O . GLU A 1 210 ? 43.815 -20.435 60.235 1.00 48.31 210 GLU A O 1
ATOM 1744 N N . PRO A 1 211 ? 45.533 -20.029 58.853 1.00 50.75 211 PRO A N 1
ATOM 1745 C CA . PRO A 1 211 ? 46.101 -21.352 59.031 1.00 50.75 211 PRO A CA 1
ATOM 1746 C C . PRO A 1 211 ? 46.884 -21.429 60.347 1.00 50.75 211 PRO A C 1
ATOM 1748 O O . PRO A 1 211 ? 47.847 -20.697 60.575 1.00 50.75 211 PRO A O 1
ATOM 1751 N N . LYS A 1 212 ? 46.512 -22.386 61.199 1.00 46.66 212 LYS A N 1
ATOM 1752 C CA . LYS A 1 212 ? 47.360 -22.844 62.304 1.00 46.66 212 LYS A CA 1
ATOM 1753 C C . LYS A 1 212 ? 48.568 -23.599 61.747 1.00 46.66 212 LYS A C 1
ATOM 1755 O O . LYS A 1 212 ? 48.371 -24.680 61.201 1.00 46.66 212 LYS A O 1
ATOM 1760 N N . THR A 1 213 ? 49.770 -23.070 61.976 1.00 49.19 213 THR A N 1
ATOM 1761 C CA . THR A 1 213 ? 50.936 -23.766 62.574 1.00 49.19 213 THR A CA 1
ATOM 1762 C C . THR A 1 213 ? 52.054 -22.778 62.847 1.00 49.19 213 THR A C 1
ATOM 1764 O O . THR A 1 213 ? 52.404 -22.037 61.904 1.00 49.19 213 THR A O 1
#

Secondary structure (DSSP, 8-state):
-HHHHHHHHHHHHHHHHHHHHHHHHHHHHHHHHHHHHHHHHHHHHHHHH--TT-HHHHHHHHHHHHHHHHHHHHHHHHHHHHHHHHHHHHHHHHHHHH-HHHHHHHHHT-HHHHH--SS--TTS-TTS-TTHHHHTBTBGGGHHHHHHHHHH-HHHHHHHHHHHHHTHHHHS-HHHHHHHHHHHHHHHHHHHHHHHHTTS---PPPPP-PPP-

InterPro domains:
  IPR002542 T20D4.11-like domain [PF01579] (29-170)

pLDDT: mean 70.64, std 18.5, range [33.62, 96.88]

Radius of gyration: 29.98 Å; chains: 1; bounding box: 71×38×125 Å

Organism: NCBI:txid1611254

Foldseek 3Di:
DVPVVVVVVVVVVVVVVVVVVVVVVVVVVVVLVVQLVVLVVVLVVLLQPDDLVDLVSLVVNLVSVVSLVVCCVVPVVPCVLPSQLSNLLSVLSCCCRPNVLNVQLVVVVDPQNVQADQDDRPPPDLPPCPQVCLCQNCHHNNVVLVVSCVRPNNVSSVSSVVSVQSNCSRRNHNVNNVVVVVVVVVVVVVVVVCVVCVVPPPDDDDDDDDDDD